Protein AF-A0A3R6GX34-F1 (afdb_monomer)

Organism: NCBI:txid360807

Secondary structure (DSSP, 8-state):
-------S----GGGGSS-S---HHHHHHHHHHH-GGGTT-----------HHHHHHHHHHHHTSTT---HHHHHHHHHHGGGB-S-HHHHHHHHHHHHHHHHHHHHHHHHSS--HHHHHHHHHHHHHHHHHHHHHHHHTT----EEEEEE-TTS-EEEEEPPHHHHHHHHHHHHHHHHHHHHHHHHHHHHHHHHHHHHHSPPPP---PPTTHHHHHHHHHHHHHHHHHHHHHTT----HHHHHHHHHTTSHHHHHHHHHHHHT--------TTSHHHHHHHHHHHHH--

Sequence (290 aa):
MTKISNTGNSFDIWNLLDWSTVNNGEKSKQMQDAVPELKGRKIRIDSLELSKEGMAALRGKVQSMPGRIDMEEMMQMREILPKLKLNPEDDFYWAMREDMQNSLDAIKQSKGNYTLDDLISIRMDAYTRQYNALQKSYEDDSRDIYICDGSNAEGKLQYHKVSKEEDVTFLNQAFDRIADSLGFTANGCESQLKINELFGGQKAPELSLPDNYEEKLSGIMKKAAATYAEQKKNGNNVNATNLALKYLNEDADFSNVMHQLFSNIRPMRILHRNTKLSLFQKAVVKKCMS

Radius of gyration: 31.79 Å; Cα contacts (8 Å, |Δi|>4): 206; chains: 1; bounding box: 63×63×89 Å

Solvent-accessible surface area (backbone atoms only — not comparable to full-atom values): 17068 Å² total; per-residue (Å²): 137,83,87,84,72,95,71,96,66,86,77,63,74,72,62,69,82,78,58,92,78,76,71,79,71,62,56,59,54,55,52,28,70,76,37,71,90,45,58,92,58,87,77,81,80,78,83,78,84,65,49,76,64,52,49,49,51,49,51,54,52,58,72,70,41,89,88,61,77,54,65,66,57,51,53,50,44,66,66,41,59,86,31,51,43,94,54,64,28,58,56,43,34,50,54,34,49,53,52,32,50,55,52,50,52,53,38,40,75,73,69,58,51,74,49,57,66,55,58,47,35,40,52,33,48,26,51,50,51,52,52,51,51,52,54,48,27,63,73,69,68,68,66,68,46,27,36,72,81,46,60,49,100,86,66,50,78,39,70,50,72,66,46,74,70,54,53,51,47,29,43,49,57,22,44,47,58,58,26,44,50,53,17,56,48,52,52,53,39,55,53,50,42,55,48,36,32,77,73,63,78,42,81,56,81,89,72,86,75,60,86,64,50,37,61,51,53,16,46,32,42,51,52,18,51,53,52,39,55,54,38,47,74,71,71,45,93,76,58,40,39,61,41,25,54,50,54,43,54,74,40,57,68,59,37,53,52,51,48,56,52,39,66,70,63,69,64,75,76,77,66,68,93,79,65,63,69,62,54,53,53,52,53,53,53,58,64,75,74,109

Structure (mmCIF, N/CA/C/O backbone):
data_AF-A0A3R6GX34-F1
#
_entry.id   AF-A0A3R6GX34-F1
#
loop_
_atom_site.group_PDB
_atom_site.id
_atom_site.type_symbol
_atom_site.label_atom_id
_atom_site.label_alt_id
_atom_site.label_comp_id
_atom_site.label_asym_id
_atom_site.label_entity_id
_atom_site.label_seq_id
_atom_site.pdbx_PDB_ins_code
_atom_site.Cartn_x
_atom_site.Cartn_y
_atom_site.Cartn_z
_atom_site.occupancy
_atom_site.B_iso_or_equiv
_atom_site.auth_seq_id
_atom_site.auth_comp_id
_atom_site.auth_asym_id
_atom_site.auth_atom_id
_atom_site.pdbx_PDB_model_num
ATOM 1 N N . MET A 1 1 ? 3.951 41.035 -29.527 1.00 37.03 1 MET A N 1
ATOM 2 C CA . MET A 1 1 ? 3.153 40.241 -30.491 1.00 37.03 1 MET A CA 1
ATOM 3 C C . MET A 1 1 ? 4.048 40.054 -31.703 1.00 37.03 1 MET A C 1
ATOM 5 O O . MET A 1 1 ? 4.566 41.056 -32.161 1.00 37.03 1 MET A O 1
ATOM 9 N N . THR A 1 2 ? 4.452 38.840 -32.073 1.00 25.59 2 THR A N 1
ATOM 10 C CA . THR A 1 2 ? 3.592 37.857 -32.756 1.00 25.59 2 THR A CA 1
ATOM 11 C C . THR A 1 2 ? 3.866 36.434 -32.255 1.00 25.59 2 THR A C 1
ATOM 13 O O . THR A 1 2 ? 5.010 35.997 -32.196 1.00 25.59 2 THR A O 1
ATOM 16 N N . LYS A 1 3 ? 2.800 35.723 -31.870 1.00 32.03 3 LYS A N 1
ATOM 17 C CA . LYS A 1 3 ? 2.808 34.280 -31.603 1.00 32.03 3 LYS A CA 1
ATOM 18 C C . LYS A 1 3 ? 3.027 33.552 -32.930 1.00 32.03 3 LYS A C 1
ATOM 20 O O . LYS A 1 3 ? 2.251 33.782 -33.853 1.00 32.03 3 LYS A O 1
ATOM 25 N N . ILE A 1 4 ? 4.013 32.662 -33.008 1.00 27.08 4 ILE A N 1
ATOM 26 C CA . ILE A 1 4 ? 4.044 31.629 -34.048 1.00 27.08 4 ILE A CA 1
ATOM 27 C C . ILE A 1 4 ? 3.456 30.376 -33.409 1.00 27.08 4 ILE A C 1
ATOM 29 O O . ILE A 1 4 ? 4.022 29.784 -32.495 1.00 27.08 4 ILE A O 1
ATOM 33 N N . SER A 1 5 ? 2.230 30.080 -33.820 1.00 27.31 5 SER A N 1
ATOM 34 C CA . SER A 1 5 ? 1.438 28.928 -33.418 1.00 27.31 5 SER A CA 1
ATOM 35 C C . SER A 1 5 ? 1.972 27.652 -34.061 1.00 27.31 5 SER A C 1
ATOM 37 O O . SER A 1 5 ? 2.140 27.608 -35.281 1.00 27.31 5 SER A O 1
ATOM 39 N N . ASN A 1 6 ? 2.129 26.603 -33.247 1.00 36.53 6 ASN A N 1
ATOM 40 C CA . ASN A 1 6 ? 2.128 25.211 -33.692 1.00 36.53 6 ASN A CA 1
ATOM 41 C C . ASN A 1 6 ? 0.986 24.999 -34.690 1.00 36.53 6 ASN A C 1
ATOM 43 O O . ASN A 1 6 ? -0.187 25.029 -34.319 1.00 36.53 6 ASN A O 1
ATOM 47 N N . THR A 1 7 ? 1.334 24.776 -35.950 1.00 29.91 7 THR A N 1
ATOM 48 C CA . THR A 1 7 ? 0.442 24.165 -36.930 1.00 29.91 7 THR A CA 1
ATOM 49 C C . THR A 1 7 ? 1.165 22.942 -37.460 1.00 29.91 7 THR A C 1
ATOM 51 O O . THR A 1 7 ? 2.344 22.997 -37.804 1.00 29.91 7 THR A O 1
ATOM 54 N N . GLY A 1 8 ? 0.481 21.806 -37.353 1.00 34.34 8 GLY A N 1
ATOM 55 C CA . GLY A 1 8 ? 1.046 20.483 -37.532 1.00 34.34 8 GLY A CA 1
ATOM 56 C C . GLY A 1 8 ? 1.634 20.286 -38.920 1.00 34.34 8 GLY A C 1
ATOM 57 O O . GLY A 1 8 ? 0.923 20.283 -39.917 1.00 34.34 8 GLY A O 1
ATOM 58 N N . ASN A 1 9 ? 2.941 20.091 -38.947 1.00 31.08 9 ASN A N 1
ATOM 59 C CA . ASN A 1 9 ? 3.603 19.071 -39.739 1.00 31.08 9 ASN A CA 1
ATOM 60 C C . ASN A 1 9 ? 4.998 18.947 -39.136 1.00 31.08 9 ASN A C 1
ATOM 62 O O . ASN A 1 9 ? 5.826 19.839 -39.310 1.00 31.08 9 ASN A O 1
ATOM 66 N N . SER A 1 10 ? 5.226 17.877 -38.367 1.00 34.34 10 SER A N 1
ATOM 67 C CA . SER A 1 10 ? 6.579 17.466 -37.997 1.00 34.34 10 SER A CA 1
ATOM 68 C C . SER A 1 10 ? 7.322 17.250 -39.305 1.00 34.34 10 SER A C 1
ATOM 70 O O . SER A 1 10 ? 7.098 16.267 -40.007 1.00 34.34 10 SER A O 1
ATOM 72 N N . PHE A 1 11 ? 8.120 18.233 -39.709 1.00 37.72 11 PHE A N 1
ATOM 73 C CA . PHE A 1 11 ? 9.077 18.039 -40.775 1.00 37.72 11 PHE A CA 1
ATOM 74 C C . PHE A 1 11 ? 10.127 17.113 -40.168 1.00 37.72 11 PHE A C 1
ATOM 76 O O . PHE A 1 11 ? 11.005 17.559 -39.431 1.00 37.72 11 PHE A O 1
ATOM 83 N N . ASP A 1 12 ? 9.964 15.811 -40.392 1.00 37.94 12 ASP A N 1
ATOM 84 C CA . ASP A 1 12 ? 10.891 14.784 -39.935 1.00 37.94 12 ASP A CA 1
ATOM 85 C C . ASP A 1 12 ? 12.205 14.946 -40.702 1.00 37.94 12 ASP A C 1
ATOM 87 O O . ASP A 1 12 ? 12.481 14.267 -41.691 1.00 37.94 12 ASP A O 1
ATOM 91 N N . ILE A 1 13 ? 13.044 15.868 -40.224 1.00 38.22 13 ILE A N 1
ATOM 92 C CA . ILE A 1 13 ? 14.424 16.080 -40.682 1.00 38.22 13 ILE A CA 1
ATOM 93 C C . ILE A 1 13 ? 15.222 14.760 -40.605 1.00 38.22 13 ILE A C 1
ATOM 95 O O . ILE A 1 13 ? 16.184 14.561 -41.343 1.00 38.22 13 ILE A O 1
ATOM 99 N N . TRP A 1 14 ? 14.768 13.814 -39.779 1.00 38.78 14 TRP A N 1
ATOM 100 C CA . TRP A 1 14 ? 15.358 12.495 -39.573 1.00 38.78 14 TRP A CA 1
ATOM 101 C C . TRP A 1 14 ? 15.118 11.487 -40.710 1.00 38.78 14 TRP A C 1
ATOM 103 O O . TRP A 1 14 ? 15.959 10.616 -40.913 1.00 38.78 14 TRP A O 1
ATOM 113 N N . ASN A 1 15 ? 14.068 11.641 -41.529 1.00 37.78 15 ASN A N 1
ATOM 114 C CA . ASN A 1 15 ? 13.816 10.747 -42.676 1.00 37.78 15 ASN A CA 1
ATOM 115 C C . ASN A 1 15 ? 14.773 10.982 -43.864 1.00 37.78 15 ASN A C 1
ATOM 117 O O . ASN A 1 15 ? 14.708 10.280 -44.872 1.00 37.78 15 ASN A O 1
ATOM 121 N N . LEU A 1 16 ? 15.679 11.962 -43.780 1.00 39.09 16 LEU A N 1
ATOM 122 C CA . LEU A 1 16 ? 16.643 12.262 -44.847 1.00 39.09 16 LEU A CA 1
ATOM 123 C C . LEU A 1 16 ? 17.891 11.375 -44.836 1.00 39.09 16 LEU A C 1
ATOM 125 O O . LEU A 1 16 ? 18.599 11.342 -45.840 1.00 39.09 16 LEU A O 1
ATOM 129 N N . LEU A 1 17 ? 18.176 10.675 -43.736 1.00 37.47 17 LEU A N 1
ATOM 130 C CA . LEU A 1 17 ? 19.398 9.873 -43.607 1.00 37.47 17 LEU A CA 1
ATOM 131 C C . LEU A 1 17 ? 19.219 8.398 -43.988 1.00 37.47 17 LEU A C 1
ATOM 133 O O . LEU A 1 17 ? 20.226 7.732 -44.216 1.00 37.47 17 LEU A O 1
ATOM 137 N N . ASP A 1 18 ? 17.976 7.923 -44.114 1.00 38.56 18 ASP A N 1
ATOM 138 C CA . ASP A 1 18 ? 17.662 6.501 -44.332 1.00 38.56 18 ASP A CA 1
ATOM 139 C C . ASP A 1 18 ? 16.999 6.198 -45.688 1.00 38.56 18 ASP A C 1
ATOM 141 O O . ASP A 1 18 ? 16.712 5.052 -46.029 1.00 38.56 18 ASP A O 1
ATOM 145 N N . TRP A 1 19 ? 16.763 7.218 -46.513 1.00 35.22 19 TRP A N 1
ATOM 146 C CA . TRP A 1 19 ? 16.083 7.064 -47.798 1.00 35.22 19 TRP A CA 1
ATOM 147 C C . TRP A 1 19 ? 17.064 7.151 -48.962 1.00 35.22 19 TRP A C 1
ATOM 149 O O . TRP A 1 19 ? 17.306 8.211 -49.535 1.00 35.22 19 TRP A O 1
ATOM 159 N N . SER A 1 20 ? 17.614 5.995 -49.335 1.00 36.25 20 SER A N 1
ATOM 160 C CA . SER A 1 20 ? 18.537 5.838 -50.465 1.00 36.25 20 SER A CA 1
ATOM 161 C C . SER A 1 20 ? 17.897 6.070 -51.840 1.00 36.25 20 SER A C 1
ATOM 163 O O . SER A 1 20 ? 18.619 6.148 -52.828 1.00 36.25 20 SER A O 1
ATOM 165 N N . THR A 1 21 ? 16.572 6.219 -51.946 1.00 47.03 21 THR A N 1
ATOM 166 C CA . THR A 1 21 ? 15.887 6.459 -53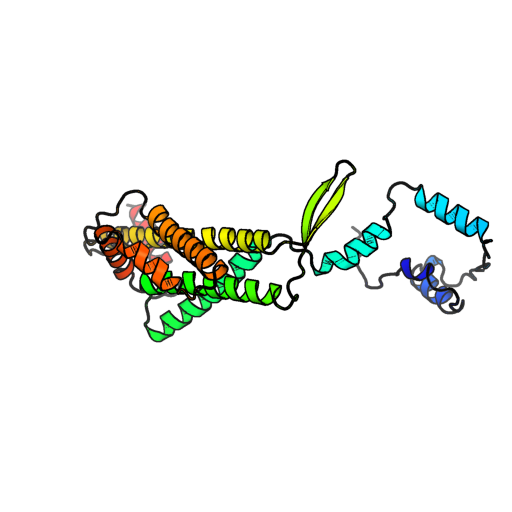.228 1.00 47.03 21 THR A CA 1
ATOM 167 C C . THR A 1 21 ? 14.532 7.140 -53.027 1.00 47.03 21 THR A C 1
ATOM 169 O O . THR A 1 21 ? 13.525 6.461 -52.873 1.00 47.03 21 THR A O 1
ATOM 172 N N . VAL A 1 22 ? 14.455 8.480 -53.046 1.00 37.66 22 VAL A N 1
ATOM 173 C CA . VAL A 1 22 ? 13.145 9.167 -53.054 1.00 37.66 22 VAL A CA 1
ATOM 174 C C . VAL A 1 22 ? 13.096 10.330 -54.042 1.00 37.66 22 VAL A C 1
ATOM 176 O O . VAL A 1 22 ? 13.985 11.174 -54.116 1.00 37.66 22 VAL A O 1
ATOM 179 N N . ASN A 1 23 ? 12.013 10.305 -54.815 1.00 40.78 23 ASN A N 1
ATOM 180 C CA . ASN A 1 23 ? 11.726 11.004 -56.058 1.00 40.78 23 ASN A CA 1
ATOM 181 C C . ASN A 1 23 ? 11.748 12.545 -55.917 1.00 40.78 23 ASN A C 1
ATOM 183 O O . ASN A 1 23 ? 11.047 13.123 -55.086 1.00 40.78 23 ASN A O 1
ATOM 187 N N . ASN A 1 24 ? 12.520 13.227 -56.770 1.00 46.50 24 ASN A N 1
ATOM 188 C CA . ASN A 1 24 ? 12.825 14.667 -56.673 1.00 46.50 24 ASN A CA 1
ATOM 189 C C . ASN A 1 24 ? 11.613 15.614 -56.840 1.00 46.50 24 ASN A C 1
ATOM 191 O O . ASN A 1 24 ? 11.711 16.803 -56.531 1.00 46.50 24 ASN A O 1
ATOM 195 N N . GLY A 1 25 ? 10.469 15.117 -57.323 1.00 48.12 25 GLY A N 1
ATOM 196 C CA . GLY A 1 25 ? 9.285 15.931 -57.624 1.00 48.12 25 GLY A CA 1
ATOM 197 C C . GLY A 1 25 ? 8.472 16.385 -56.404 1.00 48.12 25 GLY A C 1
ATOM 198 O O . GLY A 1 25 ? 7.964 17.506 -56.396 1.00 48.12 25 GLY A O 1
ATOM 199 N N . GLU A 1 26 ? 8.360 15.560 -55.358 1.00 47.84 26 GLU A N 1
ATOM 200 C CA . GLU A 1 26 ? 7.497 15.862 -54.199 1.00 47.84 26 GLU A CA 1
ATOM 201 C C . GLU A 1 26 ? 8.123 16.875 -53.22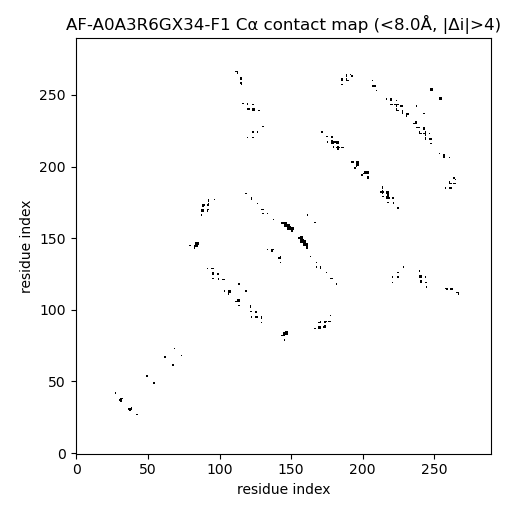9 1.00 47.84 26 GLU A C 1
ATOM 203 O O . GLU A 1 26 ? 7.418 17.724 -52.677 1.00 47.84 26 GLU A O 1
ATOM 208 N N . LYS A 1 27 ? 9.458 16.879 -53.098 1.00 52.72 27 LYS A N 1
ATOM 209 C CA . LYS A 1 27 ? 10.183 17.807 -52.210 1.00 52.72 27 LYS A CA 1
ATOM 210 C C . LYS A 1 27 ? 10.095 19.266 -52.657 1.00 52.72 27 LYS A C 1
ATOM 212 O O . LYS A 1 27 ? 10.004 20.157 -51.816 1.00 52.72 27 LYS A O 1
ATOM 217 N N . SER A 1 28 ? 10.082 19.533 -53.966 1.00 50.66 28 SER A N 1
ATOM 218 C CA . SER A 1 28 ? 10.011 20.909 -54.479 1.00 50.66 28 SER A CA 1
ATOM 219 C C . SER A 1 28 ? 8.683 21.588 -54.127 1.00 50.66 28 SER A C 1
ATOM 221 O O . SER A 1 28 ? 8.683 22.768 -53.781 1.00 50.66 28 SER A O 1
ATOM 223 N N . LYS A 1 29 ? 7.571 20.839 -54.139 1.00 52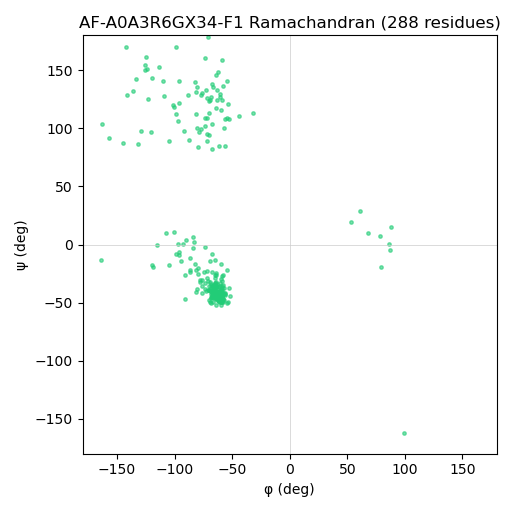.91 29 LYS A N 1
ATOM 224 C CA . LYS A 1 29 ? 6.257 21.347 -53.718 1.00 52.91 29 LYS A CA 1
ATOM 225 C C . LYS A 1 29 ? 6.192 21.595 -52.211 1.00 52.91 29 LYS A C 1
ATOM 227 O O . LYS A 1 29 ? 5.849 22.699 -51.806 1.00 52.91 29 LYS A O 1
ATOM 232 N N . GLN A 1 30 ? 6.602 20.624 -51.390 1.00 54.75 30 GLN A N 1
ATOM 233 C CA . GLN A 1 30 ? 6.563 20.768 -49.926 1.00 54.75 30 GLN A CA 1
ATOM 234 C C . GLN A 1 30 ? 7.444 21.921 -49.414 1.00 54.75 30 GLN A C 1
ATOM 236 O O . GLN A 1 30 ? 7.055 22.644 -48.501 1.00 54.75 30 GLN A O 1
ATOM 241 N N . MET A 1 31 ? 8.604 22.145 -50.033 1.00 49.16 31 MET A N 1
ATOM 242 C CA . MET A 1 31 ? 9.523 23.224 -49.660 1.00 49.16 31 MET A CA 1
ATOM 243 C C . MET A 1 31 ? 9.024 24.616 -50.098 1.00 49.16 31 MET A C 1
ATOM 245 O O . MET A 1 31 ? 9.239 25.594 -49.386 1.00 49.16 31 MET A O 1
ATOM 249 N N . GLN A 1 32 ? 8.310 24.715 -51.228 1.00 51.62 32 GLN A N 1
ATOM 250 C CA . GLN A 1 32 ? 7.633 25.952 -51.652 1.00 51.62 32 GLN A CA 1
ATOM 251 C C . GLN A 1 32 ? 6.402 26.278 -50.796 1.00 51.62 32 GLN A C 1
ATOM 253 O O . GLN A 1 32 ? 6.055 27.448 -50.640 1.00 51.62 32 GLN A O 1
ATOM 258 N N . ASP A 1 33 ? 5.735 25.265 -50.244 1.00 55.12 33 ASP A N 1
ATOM 259 C CA . ASP A 1 33 ? 4.598 25.466 -49.346 1.00 55.12 33 ASP A CA 1
ATOM 260 C C . ASP A 1 33 ? 5.028 25.858 -47.922 1.00 55.12 33 ASP A C 1
ATOM 262 O O . ASP A 1 33 ? 4.325 26.633 -47.278 1.00 55.12 33 ASP A O 1
ATOM 266 N N . ALA A 1 34 ? 6.200 25.406 -47.458 1.00 52.06 34 ALA A N 1
ATOM 267 C CA . ALA A 1 34 ? 6.752 25.768 -46.148 1.00 52.06 34 ALA A CA 1
ATOM 268 C C . ALA A 1 34 ? 7.433 27.154 -46.109 1.00 52.06 34 ALA A C 1
ATOM 270 O O . ALA A 1 34 ? 7.499 27.773 -45.048 1.00 52.06 34 ALA A O 1
ATOM 271 N N . VAL A 1 35 ? 7.930 27.659 -47.247 1.00 47.62 35 VAL A N 1
ATOM 272 C CA . VAL A 1 35 ? 8.598 28.971 -47.350 1.00 47.62 35 VAL A CA 1
ATOM 273 C C . VAL A 1 35 ? 7.969 29.779 -48.497 1.00 47.62 35 VAL A C 1
ATOM 275 O O . VAL A 1 35 ? 8.347 29.600 -49.659 1.00 47.62 35 VAL A O 1
ATOM 278 N N . PRO A 1 36 ? 7.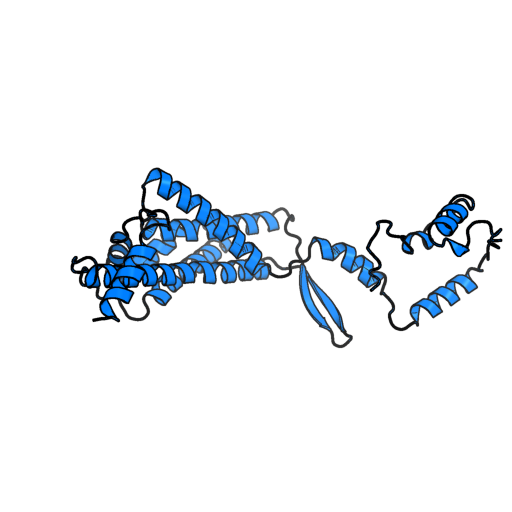022 30.695 -48.204 1.00 56.22 36 PRO A N 1
ATOM 279 C CA . PRO A 1 36 ? 6.232 31.402 -49.221 1.00 56.22 36 PRO A CA 1
ATOM 280 C C . PRO A 1 36 ? 7.063 32.220 -50.220 1.00 56.22 36 PRO A C 1
ATOM 282 O O . PRO A 1 36 ? 6.659 32.407 -51.364 1.00 56.22 36 PRO A O 1
ATOM 285 N N . GLU A 1 37 ? 8.248 32.672 -49.810 1.00 52.44 37 GLU A N 1
ATOM 286 C CA . GLU A 1 37 ? 9.194 33.472 -50.605 1.00 52.44 37 GLU A CA 1
ATOM 287 C C . GLU A 1 37 ? 9.850 32.684 -51.754 1.00 52.44 37 GLU A C 1
ATOM 289 O O . GLU A 1 37 ? 10.448 33.264 -52.664 1.00 52.44 37 GLU A O 1
ATOM 294 N N . LEU A 1 38 ? 9.738 31.352 -51.726 1.00 49.59 38 LEU A N 1
ATOM 295 C CA . LEU A 1 38 ? 10.270 30.451 -52.745 1.00 49.59 38 LEU A CA 1
ATOM 296 C C . LEU A 1 38 ? 9.221 30.041 -53.794 1.00 49.59 38 LEU A C 1
ATOM 298 O O . LEU A 1 38 ? 9.582 29.417 -54.799 1.00 49.59 38 LEU A O 1
ATOM 302 N N . LYS A 1 39 ? 7.941 30.412 -53.622 1.00 48.31 39 LYS A N 1
ATOM 303 C CA . LYS A 1 39 ? 6.891 30.147 -54.620 1.00 48.31 39 LYS A CA 1
ATOM 304 C C . LYS A 1 39 ? 7.186 30.881 -55.927 1.00 48.31 39 LYS A C 1
ATOM 306 O O . LYS A 1 39 ? 7.367 32.092 -55.961 1.00 48.31 39 LYS A O 1
ATOM 311 N N . GLY A 1 40 ? 7.238 30.125 -57.024 1.00 56.62 40 GLY A N 1
ATOM 312 C CA . GLY A 1 40 ? 7.497 30.650 -58.370 1.00 56.62 40 GLY A CA 1
ATOM 313 C C . GLY A 1 40 ? 8.977 30.770 -58.755 1.00 56.62 40 GLY A C 1
ATOM 314 O O . GLY A 1 40 ? 9.271 31.054 -59.915 1.00 56.62 40 GLY A O 1
ATOM 315 N N . ARG A 1 41 ? 9.925 30.496 -57.844 1.00 53.44 41 ARG A N 1
ATOM 316 C CA . ARG A 1 41 ? 11.352 30.397 -58.192 1.00 53.44 41 ARG A CA 1
ATOM 317 C C . ARG A 1 41 ? 11.700 28.966 -58.604 1.00 53.44 41 ARG A C 1
ATOM 319 O O . ARG A 1 41 ? 11.416 28.008 -57.886 1.00 53.44 41 ARG A O 1
ATOM 326 N N . LYS A 1 42 ? 12.341 28.812 -59.767 1.00 47.72 42 LYS A N 1
ATOM 327 C CA . LYS A 1 42 ? 12.879 27.529 -60.248 1.00 47.72 42 LYS A CA 1
ATOM 328 C C . LYS A 1 42 ? 14.110 27.176 -59.402 1.00 47.72 42 LYS A C 1
ATOM 330 O O . LYS A 1 42 ? 15.221 27.589 -59.721 1.00 47.72 42 LYS A O 1
ATOM 335 N N . ILE A 1 43 ? 13.908 26.470 -58.292 1.00 49.56 43 ILE A N 1
ATOM 336 C CA . ILE A 1 43 ? 15.009 25.963 -57.466 1.00 49.56 43 ILE A CA 1
ATOM 337 C C . ILE A 1 43 ? 15.666 24.821 -58.245 1.00 49.56 43 ILE A C 1
ATOM 339 O O . ILE A 1 43 ? 15.066 23.760 -58.415 1.00 49.56 43 ILE A O 1
ATOM 343 N N . ARG A 1 44 ? 16.880 25.042 -58.758 1.00 43.66 44 ARG A N 1
ATOM 344 C CA . ARG A 1 44 ? 17.734 23.939 -59.207 1.00 43.66 44 ARG A CA 1
ATOM 345 C C . ARG A 1 44 ? 18.252 23.238 -57.961 1.00 43.66 44 ARG A C 1
ATOM 347 O O . ARG A 1 44 ? 19.034 23.811 -57.210 1.00 43.66 44 ARG A O 1
ATOM 354 N N . ILE A 1 45 ? 17.754 22.033 -57.720 1.00 46.19 45 ILE A N 1
ATOM 355 C CA . ILE A 1 45 ? 18.342 21.122 -56.745 1.00 46.19 45 ILE A CA 1
ATOM 356 C C . ILE A 1 45 ? 19.406 20.355 -57.523 1.00 46.19 45 ILE A C 1
ATOM 358 O O . ILE A 1 45 ? 19.101 19.349 -58.161 1.00 46.19 45 ILE A O 1
ATOM 362 N N . ASP A 1 46 ? 20.627 20.881 -57.545 1.00 45.62 46 ASP A N 1
ATOM 363 C CA . ASP A 1 46 ? 21.763 20.119 -58.051 1.00 45.62 46 ASP A CA 1
ATOM 364 C C . ASP A 1 46 ? 22.031 19.003 -57.031 1.00 45.62 46 ASP A C 1
ATOM 366 O O . ASP A 1 46 ? 22.344 19.260 -55.866 1.00 45.62 46 ASP A O 1
ATOM 370 N N . SER A 1 47 ? 21.813 17.752 -57.436 1.00 45.91 47 SER A N 1
ATOM 371 C CA . SER A 1 47 ? 22.090 16.588 -56.599 1.00 45.91 47 SER A CA 1
ATOM 372 C C . SER A 1 47 ? 23.600 16.476 -56.398 1.00 45.91 47 SER A C 1
ATOM 374 O O . SER A 1 47 ? 24.329 16.071 -57.302 1.00 45.91 47 SER A O 1
ATOM 376 N N . LEU A 1 48 ? 24.073 16.859 -55.217 1.00 49.44 48 LEU A N 1
ATOM 377 C CA . LEU A 1 48 ? 25.450 16.639 -54.792 1.00 49.44 48 LEU A CA 1
ATOM 378 C C . LEU A 1 48 ? 25.602 15.172 -54.374 1.00 49.44 48 LEU A C 1
ATOM 380 O O . LEU A 1 48 ? 25.222 14.787 -53.269 1.00 49.44 48 LEU A O 1
ATOM 384 N N . GLU A 1 49 ? 26.151 14.346 -55.265 1.00 50.28 49 GLU A N 1
ATOM 385 C CA . GLU A 1 49 ? 26.621 13.010 -54.902 1.00 50.28 49 GLU A CA 1
ATOM 386 C C . GLU A 1 49 ? 27.922 13.149 -54.110 1.00 50.28 49 GLU A C 1
ATOM 388 O O . GLU A 1 49 ? 28.996 13.421 -54.647 1.00 50.28 49 GLU A O 1
ATOM 393 N N . LEU A 1 50 ? 27.817 13.014 -52.792 1.00 53.28 50 LEU A N 1
ATOM 394 C CA . LEU A 1 50 ? 28.978 12.994 -51.915 1.00 53.28 50 LEU A CA 1
ATOM 395 C C . LEU A 1 50 ? 29.655 11.626 -52.020 1.00 53.28 50 LEU A C 1
ATOM 397 O O . LEU A 1 50 ? 29.004 10.588 -51.881 1.00 53.28 50 LEU A O 1
ATOM 401 N N . SER A 1 51 ? 30.975 11.617 -52.225 1.00 58.53 51 SER A N 1
ATOM 402 C CA . SER A 1 51 ? 31.754 10.378 -52.176 1.00 58.53 51 SER A CA 1
ATOM 403 C C . SER A 1 51 ? 31.604 9.706 -50.804 1.00 58.53 51 SER A C 1
ATOM 405 O O . SER A 1 51 ? 31.285 10.359 -49.806 1.00 58.53 51 SER A O 1
ATOM 407 N N . LYS A 1 52 ? 31.870 8.396 -50.718 1.00 57.69 52 LYS A N 1
ATOM 408 C CA . LYS A 1 52 ? 31.850 7.668 -49.433 1.00 57.69 52 LYS A CA 1
ATOM 409 C C . LYS A 1 52 ? 32.733 8.344 -48.375 1.00 57.69 52 LYS A C 1
ATOM 411 O O . LYS A 1 52 ? 32.342 8.428 -47.214 1.00 57.69 52 LYS A O 1
ATOM 416 N N . GLU A 1 53 ? 33.876 8.883 -48.791 1.00 63.97 53 GLU A N 1
ATOM 417 C CA . GLU A 1 53 ? 34.791 9.653 -47.941 1.00 63.97 53 GLU A CA 1
ATOM 418 C C . GLU A 1 53 ? 34.209 11.017 -47.552 1.00 63.97 53 GLU A C 1
ATOM 420 O O . GLU A 1 53 ? 34.316 11.418 -46.397 1.00 63.97 53 GLU A O 1
ATOM 425 N N . GLY A 1 54 ? 33.525 11.703 -48.472 1.00 62.28 54 GLY A N 1
ATOM 426 C CA . GLY A 1 54 ? 32.817 12.954 -48.192 1.00 62.28 54 GLY A CA 1
ATOM 427 C C . GLY A 1 54 ? 31.683 12.772 -47.181 1.00 62.28 54 GLY A C 1
ATOM 428 O O . GLY A 1 54 ? 31.549 13.568 -46.252 1.00 62.28 54 GLY A O 1
ATOM 429 N N . MET A 1 55 ? 30.924 11.680 -47.294 1.00 64.12 55 MET A N 1
ATOM 430 C CA . MET A 1 55 ? 29.903 11.295 -46.315 1.00 64.12 55 MET A CA 1
ATOM 431 C C . MET A 1 55 ? 30.517 10.936 -44.958 1.00 64.12 55 MET A C 1
ATOM 433 O O . MET A 1 55 ? 29.971 11.318 -43.924 1.00 64.12 55 MET A O 1
ATOM 437 N N . ALA A 1 56 ? 31.658 10.243 -44.938 1.00 61.25 56 ALA A N 1
ATOM 438 C CA . ALA A 1 56 ? 32.376 9.930 -43.704 1.00 61.25 56 ALA A CA 1
ATOM 439 C C . ALA A 1 56 ? 32.930 11.194 -43.021 1.00 61.25 56 ALA A C 1
ATOM 441 O O . ALA A 1 56 ? 32.784 11.349 -41.810 1.00 61.25 56 ALA A O 1
ATOM 442 N N . ALA A 1 57 ? 33.486 12.136 -43.786 1.00 66.25 57 ALA A N 1
ATOM 443 C CA . ALA A 1 57 ? 33.986 13.412 -43.276 1.00 66.25 57 ALA A CA 1
ATOM 444 C C . ALA A 1 57 ? 32.855 14.311 -42.750 1.00 66.25 57 ALA A C 1
ATOM 446 O O . ALA A 1 57 ? 33.001 14.947 -41.704 1.00 66.25 57 ALA A O 1
ATOM 447 N N . LEU A 1 58 ? 31.705 14.329 -43.432 1.00 59.97 58 LEU A N 1
ATOM 448 C CA . LEU A 1 58 ? 30.497 15.004 -42.955 1.00 59.97 58 LEU A CA 1
ATOM 449 C C . LEU A 1 58 ? 29.980 14.382 -41.659 1.00 59.97 58 LEU A C 1
ATOM 451 O O . LEU A 1 58 ? 29.707 15.118 -40.714 1.00 59.97 58 LEU A O 1
ATOM 455 N N . ARG A 1 59 ? 29.923 13.046 -41.570 1.00 58.72 59 ARG A N 1
ATOM 456 C CA . ARG A 1 59 ? 29.591 12.350 -40.317 1.00 58.72 59 ARG A CA 1
ATOM 457 C C . ARG A 1 59 ? 30.572 12.722 -39.206 1.00 58.72 59 ARG A C 1
ATOM 459 O O . ARG A 1 59 ? 30.120 13.104 -38.136 1.00 58.72 59 ARG A O 1
ATOM 466 N N . GLY A 1 60 ? 31.878 12.710 -39.469 1.00 61.59 60 GLY A N 1
ATOM 467 C CA . GLY A 1 60 ? 32.904 13.105 -38.497 1.00 61.59 60 GLY A CA 1
ATOM 468 C C . GLY A 1 60 ? 32.750 14.551 -38.007 1.00 61.59 60 GLY A C 1
ATOM 469 O O . GLY A 1 60 ? 32.840 14.812 -36.810 1.00 61.59 60 GLY A O 1
ATOM 470 N N . LYS A 1 61 ? 32.423 15.494 -38.900 1.00 62.56 61 LYS A N 1
ATOM 471 C CA . LYS A 1 61 ? 32.154 16.891 -38.516 1.00 62.56 61 LYS A CA 1
ATOM 472 C C . LYS A 1 61 ? 30.875 17.052 -37.699 1.00 62.56 61 LYS A C 1
ATOM 474 O O . LYS A 1 61 ? 30.892 17.772 -36.705 1.00 62.56 61 LYS A O 1
ATOM 479 N N . VAL A 1 62 ? 29.793 16.375 -38.084 1.00 58.34 62 VAL A N 1
ATOM 480 C CA . VAL A 1 62 ? 28.529 16.363 -37.325 1.00 58.34 62 VAL A CA 1
ATOM 481 C C . VAL A 1 62 ? 28.738 15.735 -35.942 1.00 58.34 62 VAL A C 1
ATOM 483 O O . VAL A 1 62 ? 28.181 16.215 -34.960 1.00 58.34 62 VAL A O 1
ATOM 486 N N . GLN A 1 63 ? 29.605 14.723 -35.835 1.00 55.16 63 GLN A N 1
ATOM 487 C CA . GLN A 1 63 ? 29.990 14.117 -34.559 1.00 55.16 63 GLN A CA 1
ATOM 488 C C . GLN A 1 63 ? 30.760 15.070 -33.630 1.00 55.16 63 GLN A C 1
ATOM 490 O O . GLN A 1 63 ? 30.678 14.901 -32.417 1.00 55.16 63 GLN A O 1
ATOM 495 N N . SER A 1 64 ? 31.464 16.067 -34.179 1.00 57.41 64 SER A N 1
ATOM 496 C CA . SER A 1 64 ? 32.262 17.047 -33.422 1.00 57.41 64 SER A CA 1
ATOM 497 C C . SER A 1 64 ? 31.535 18.350 -33.053 1.00 57.41 64 SER A C 1
ATOM 499 O O . SER A 1 64 ? 32.147 19.231 -32.451 1.00 57.41 64 SER A O 1
ATOM 501 N N . MET A 1 65 ? 30.258 18.522 -33.423 1.00 53.56 65 MET A N 1
ATOM 502 C CA . MET A 1 65 ? 29.523 19.759 -33.126 1.00 53.56 65 MET A CA 1
ATOM 503 C C . MET A 1 65 ? 28.985 19.786 -31.681 1.00 53.56 65 MET A C 1
ATOM 505 O O . MET A 1 65 ? 28.392 18.804 -31.231 1.00 53.56 65 MET A O 1
ATOM 509 N N . PRO A 1 66 ? 29.130 20.910 -30.953 1.00 42.44 66 PRO A N 1
ATOM 510 C CA . PRO A 1 66 ? 28.510 21.091 -29.641 1.00 42.44 66 PRO A CA 1
ATOM 511 C C . PRO A 1 66 ? 26.977 21.162 -29.769 1.00 42.44 66 PRO A C 1
ATOM 513 O O . PRO A 1 66 ? 26.461 21.800 -30.685 1.00 42.44 66 PRO A O 1
ATOM 516 N N . GLY A 1 67 ? 26.248 20.500 -28.862 1.00 52.69 67 GLY A N 1
ATOM 517 C CA . GLY A 1 67 ? 24.786 20.326 -28.953 1.00 52.69 67 GLY A CA 1
ATOM 518 C C . GLY A 1 67 ? 24.346 19.087 -29.743 1.00 52.69 67 GLY A C 1
ATOM 519 O O . GLY A 1 67 ? 23.187 18.981 -30.140 1.00 52.69 67 GLY A O 1
ATOM 520 N N . ARG A 1 68 ? 25.271 18.152 -29.993 1.00 59.81 68 ARG A N 1
ATOM 521 C CA . ARG A 1 68 ? 24.974 16.876 -30.639 1.00 59.81 68 ARG A CA 1
ATOM 522 C C . ARG A 1 68 ? 23.969 16.076 -29.815 1.00 59.81 68 ARG A C 1
ATOM 524 O O . ARG A 1 68 ? 24.174 15.824 -28.634 1.00 59.81 68 ARG A O 1
ATOM 531 N N . ILE A 1 69 ? 22.933 15.617 -30.500 1.00 55.22 69 ILE A N 1
ATOM 532 C CA . ILE A 1 69 ? 22.065 14.558 -30.016 1.00 55.22 69 ILE A CA 1
ATOM 533 C C . ILE A 1 69 ? 22.788 13.237 -30.312 1.00 55.22 69 ILE A C 1
ATOM 535 O O . ILE A 1 69 ? 23.032 12.898 -31.475 1.00 55.22 69 ILE A O 1
ATOM 539 N N . ASP A 1 70 ? 23.218 12.535 -29.268 1.00 67.19 70 ASP A N 1
ATOM 540 C CA . ASP A 1 70 ? 23.784 11.197 -29.396 1.00 67.19 70 ASP A CA 1
ATOM 541 C C . ASP A 1 70 ? 22.690 10.253 -29.933 1.00 67.19 70 ASP A C 1
ATOM 543 O O . ASP A 1 70 ? 21.628 10.107 -29.335 1.00 67.19 70 ASP A O 1
ATOM 547 N N . MET A 1 71 ? 22.904 9.673 -31.119 1.00 63.09 71 MET A N 1
ATOM 548 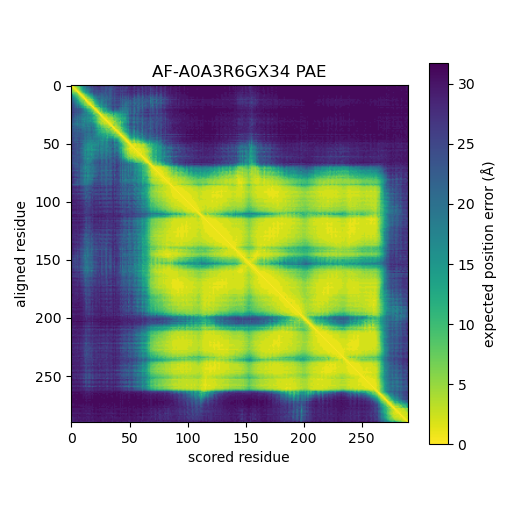C CA . MET A 1 71 ? 21.910 8.802 -31.765 1.00 63.09 71 MET A CA 1
ATOM 549 C C . MET A 1 71 ? 21.664 7.535 -30.948 1.00 63.09 71 MET A C 1
ATOM 551 O O . MET A 1 71 ? 20.535 7.052 -30.924 1.00 63.09 71 MET A O 1
ATOM 555 N N . GLU A 1 72 ? 22.692 7.036 -30.260 1.00 67.19 72 GLU A N 1
ATOM 556 C CA . GLU A 1 72 ? 22.554 5.895 -29.357 1.00 67.19 72 GLU A CA 1
ATOM 557 C C . GLU A 1 72 ? 21.670 6.276 -28.167 1.00 67.19 72 GLU A C 1
ATOM 559 O O . GLU A 1 72 ? 20.724 5.573 -27.827 1.00 67.19 72 GLU A O 1
ATOM 564 N N . GLU A 1 73 ? 21.897 7.466 -27.610 1.00 68.75 73 GLU A N 1
ATOM 565 C CA . GLU A 1 73 ? 21.057 8.035 -26.559 1.00 68.75 73 GLU A CA 1
ATOM 566 C C . GLU A 1 73 ? 19.618 8.263 -27.028 1.00 68.75 73 GLU A C 1
ATOM 568 O O . GLU A 1 73 ? 18.688 7.978 -26.287 1.00 68.75 73 GLU A O 1
ATOM 573 N N . MET A 1 74 ? 19.393 8.700 -28.270 1.00 69.00 74 MET A N 1
ATOM 574 C CA . MET A 1 74 ? 18.041 8.832 -28.828 1.00 69.00 74 MET A CA 1
ATOM 575 C C . MET A 1 74 ? 17.339 7.496 -29.012 1.00 69.00 74 MET A C 1
ATOM 577 O O . MET A 1 74 ? 16.134 7.411 -28.782 1.00 69.00 74 MET A O 1
ATOM 581 N N . MET A 1 75 ? 18.059 6.464 -29.451 1.00 73.12 75 MET A N 1
ATOM 582 C CA . MET A 1 75 ? 17.496 5.122 -29.589 1.00 73.12 75 MET A CA 1
ATOM 583 C C . MET A 1 75 ? 17.157 4.537 -28.219 1.00 73.12 75 MET A C 1
ATOM 585 O O . MET A 1 75 ? 16.035 4.068 -28.025 1.00 73.12 75 MET A O 1
ATOM 589 N N . GLN A 1 76 ? 18.068 4.673 -27.255 1.00 73.88 76 GLN A N 1
ATOM 590 C CA . GLN A 1 76 ? 17.842 4.293 -25.865 1.00 73.88 76 GLN A CA 1
ATOM 591 C C . GLN A 1 76 ? 16.654 5.062 -25.263 1.00 73.88 76 GLN A C 1
ATOM 593 O O . GLN A 1 76 ? 15.766 4.465 -24.660 1.00 73.88 76 GLN A O 1
ATOM 598 N N . MET A 1 77 ? 16.563 6.374 -25.491 1.00 78.00 77 MET A N 1
ATOM 599 C CA . MET A 1 77 ? 15.437 7.192 -25.034 1.00 78.00 77 MET A CA 1
ATOM 600 C C . MET A 1 77 ? 14.129 6.800 -25.714 1.00 78.00 77 MET A C 1
ATOM 602 O O . MET A 1 77 ? 13.099 6.747 -25.053 1.00 78.00 77 MET A O 1
ATOM 606 N N . ARG A 1 78 ? 14.131 6.476 -27.010 1.00 78.94 78 ARG A N 1
ATOM 607 C CA . ARG A 1 78 ? 12.927 6.006 -27.711 1.00 78.94 78 ARG A CA 1
ATOM 608 C C . ARG A 1 78 ? 12.379 4.717 -27.096 1.00 78.94 78 ARG A C 1
ATOM 610 O O . ARG A 1 78 ? 11.163 4.545 -27.056 1.00 78.94 78 ARG A O 1
ATOM 617 N N . GLU A 1 79 ? 13.255 3.833 -26.634 1.00 85.19 79 GLU A N 1
ATOM 618 C CA . GLU A 1 79 ? 12.866 2.595 -25.961 1.00 85.19 79 GLU A CA 1
ATOM 619 C C . GLU A 1 79 ? 12.412 2.823 -24.511 1.00 85.19 79 GLU A C 1
ATOM 621 O O . GLU A 1 79 ? 11.417 2.237 -24.079 1.00 85.19 79 GLU A O 1
ATOM 626 N N . ILE A 1 80 ? 13.119 3.678 -23.767 1.00 86.38 80 ILE A N 1
ATOM 627 C CA . ILE A 1 80 ? 12.887 3.903 -22.335 1.00 86.38 80 ILE A CA 1
ATOM 628 C C . ILE A 1 80 ? 11.709 4.848 -22.084 1.00 86.38 80 ILE A C 1
ATOM 630 O O . ILE A 1 80 ? 10.945 4.610 -21.156 1.00 86.38 80 ILE A O 1
ATOM 634 N N . LEU A 1 81 ? 11.515 5.894 -22.893 1.00 85.00 81 LEU A N 1
ATOM 635 C CA . LEU A 1 81 ? 10.501 6.934 -22.656 1.00 85.00 81 LEU A CA 1
ATOM 636 C C . LEU A 1 81 ? 9.082 6.385 -22.412 1.00 85.00 81 LEU A C 1
ATOM 638 O O . LEU A 1 81 ? 8.443 6.851 -21.470 1.00 85.00 81 LEU A O 1
ATOM 642 N N . PRO A 1 82 ? 8.570 5.395 -23.173 1.00 88.44 82 PRO A N 1
ATOM 643 C CA . PRO A 1 82 ? 7.251 4.812 -22.906 1.00 88.44 82 PRO A CA 1
ATOM 644 C C . PRO A 1 82 ? 7.172 4.019 -21.592 1.00 88.44 82 PRO A C 1
ATOM 646 O O . PRO A 1 82 ? 6.084 3.830 -21.054 1.00 88.44 82 PRO A O 1
ATOM 649 N N . LYS A 1 83 ? 8.315 3.535 -21.099 1.00 92.44 83 LYS A N 1
ATOM 650 C CA . LYS A 1 83 ? 8.473 2.700 -19.897 1.00 92.44 83 LYS A CA 1
ATOM 651 C C . LYS A 1 83 ? 8.901 3.518 -18.674 1.00 92.44 83 LYS A C 1
ATOM 653 O O . LYS A 1 83 ? 8.957 2.994 -17.561 1.00 92.44 83 LYS A O 1
ATOM 658 N N . LEU A 1 84 ? 9.236 4.790 -18.882 1.00 90.88 84 LEU A N 1
ATOM 659 C CA . LEU A 1 84 ? 9.763 5.676 -17.861 1.00 90.88 84 LEU A CA 1
ATOM 660 C C . LEU A 1 84 ? 8.662 6.046 -16.869 1.00 90.88 84 LEU A C 1
ATOM 662 O O . LEU A 1 84 ? 7.606 6.569 -17.233 1.00 90.88 84 LEU A O 1
ATOM 666 N N . LYS A 1 85 ? 8.941 5.810 -15.593 1.00 91.00 85 LYS A N 1
ATOM 667 C CA . LYS A 1 85 ? 8.110 6.216 -14.471 1.00 91.00 85 LYS A CA 1
ATOM 668 C C . LYS A 1 85 ? 8.807 7.332 -13.712 1.00 91.00 85 LYS A C 1
ATOM 670 O O . LYS A 1 85 ? 9.971 7.220 -13.348 1.00 91.00 85 LYS A O 1
ATOM 675 N N . LEU A 1 86 ? 8.082 8.429 -13.498 1.00 86.81 86 LEU A N 1
ATOM 676 C CA . LEU A 1 86 ? 8.598 9.577 -12.749 1.00 86.81 86 LEU A CA 1
ATOM 677 C C . LEU A 1 86 ? 8.484 9.358 -11.242 1.00 86.81 86 LEU A C 1
ATOM 679 O O . LEU A 1 86 ? 9.404 9.698 -10.509 1.00 86.81 86 LEU A O 1
ATOM 683 N N . ASN A 1 87 ? 7.361 8.793 -10.791 1.00 89.81 87 ASN A N 1
ATOM 684 C CA . ASN A 1 87 ? 7.146 8.473 -9.388 1.00 89.81 87 ASN A CA 1
ATOM 685 C C . ASN A 1 87 ? 6.329 7.173 -9.236 1.00 89.81 87 ASN A C 1
ATOM 687 O O . ASN A 1 87 ? 5.099 7.230 -9.163 1.00 89.81 87 ASN A O 1
ATOM 691 N N . PRO A 1 88 ? 6.989 5.998 -9.210 1.00 92.19 88 PRO A N 1
ATOM 692 C CA . PRO A 1 88 ? 6.309 4.719 -9.002 1.00 92.19 88 PRO A CA 1
ATOM 693 C C . PRO A 1 88 ? 5.544 4.639 -7.671 1.00 92.19 88 PRO A C 1
ATOM 695 O O . PRO A 1 88 ? 4.505 3.986 -7.607 1.00 92.19 88 PRO A O 1
ATOM 698 N N . GLU A 1 89 ? 6.018 5.323 -6.622 1.00 93.75 89 GLU A N 1
ATOM 699 C CA . GLU A 1 89 ? 5.326 5.394 -5.328 1.00 93.75 89 GLU A CA 1
ATOM 700 C C . GLU A 1 89 ? 3.946 6.052 -5.481 1.00 93.75 89 GLU A C 1
ATOM 702 O O . GLU A 1 89 ? 2.939 5.507 -5.026 1.00 93.75 89 GLU A O 1
ATOM 707 N N . ASP A 1 90 ? 3.873 7.200 -6.166 1.00 93.94 90 ASP A N 1
ATOM 708 C CA . ASP A 1 90 ? 2.599 7.891 -6.393 1.00 93.94 90 ASP A CA 1
ATOM 709 C C . ASP A 1 90 ? 1.643 7.048 -7.248 1.00 93.94 90 ASP A C 1
ATOM 711 O O . ASP A 1 90 ? 0.443 7.025 -6.965 1.00 93.94 90 ASP A O 1
ATOM 715 N N . ASP A 1 91 ? 2.150 6.318 -8.247 1.00 93.38 91 ASP A N 1
ATOM 716 C CA . ASP A 1 91 ? 1.335 5.401 -9.054 1.00 93.38 91 ASP A CA 1
ATOM 717 C C . ASP A 1 91 ? 0.647 4.349 -8.160 1.00 93.38 91 ASP A C 1
ATOM 719 O O . ASP A 1 91 ? -0.570 4.151 -8.250 1.00 93.38 91 ASP A O 1
ATOM 723 N N . PHE A 1 92 ? 1.393 3.716 -7.244 1.00 96.75 92 PHE A N 1
ATOM 724 C CA . PHE A 1 92 ? 0.820 2.772 -6.277 1.00 96.75 92 PHE A CA 1
ATOM 725 C C . PHE A 1 92 ? -0.140 3.449 -5.297 1.00 96.75 92 PHE A C 1
ATOM 727 O O . PHE A 1 92 ? -1.201 2.897 -4.992 1.00 96.75 92 PHE A O 1
ATOM 734 N N . TYR A 1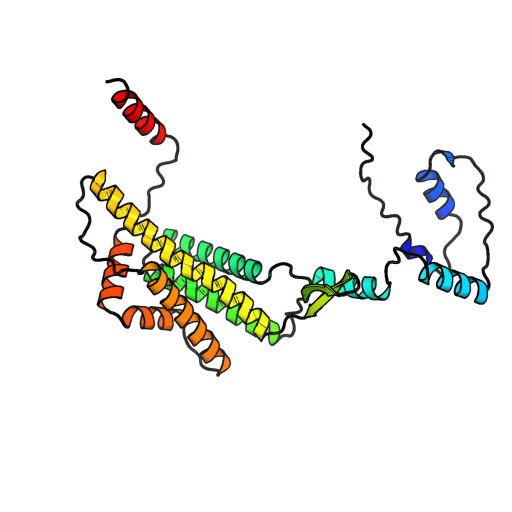 93 ? 0.205 4.641 -4.807 1.00 95.75 93 TYR A N 1
ATOM 735 C CA . TYR A 1 93 ? -0.630 5.397 -3.878 1.00 95.75 93 TYR A CA 1
ATOM 736 C C . TYR A 1 93 ? -2.004 5.701 -4.486 1.00 95.75 93 TYR A C 1
ATOM 738 O O . TYR A 1 93 ? -3.033 5.470 -3.842 1.00 95.75 93 TYR A O 1
ATOM 746 N N . TRP A 1 94 ? -2.039 6.180 -5.733 1.00 95.06 94 TRP A N 1
ATOM 747 C CA . TRP A 1 94 ? -3.285 6.489 -6.431 1.00 95.06 94 TRP A CA 1
ATOM 748 C C . TRP A 1 94 ? -4.100 5.237 -6.738 1.00 95.06 94 TRP A C 1
ATOM 750 O O . TRP A 1 94 ? -5.309 5.243 -6.496 1.00 95.06 94 TRP A O 1
ATOM 760 N N . ALA A 1 95 ? -3.450 4.154 -7.171 1.00 95.06 95 ALA A N 1
ATOM 761 C CA . ALA A 1 95 ? -4.120 2.881 -7.418 1.00 95.06 95 ALA A CA 1
ATOM 762 C C . ALA A 1 95 ? -4.779 2.320 -6.144 1.00 95.06 95 ALA A C 1
ATOM 764 O O . ALA A 1 95 ? -5.939 1.907 -6.170 1.00 95.06 95 ALA A O 1
ATOM 765 N N . MET A 1 96 ? -4.083 2.358 -5.000 1.00 97.12 96 MET A N 1
ATOM 766 C CA . MET A 1 96 ? -4.673 1.965 -3.715 1.00 97.12 96 MET A CA 1
ATOM 767 C C . MET A 1 96 ? -5.797 2.914 -3.292 1.00 97.12 96 MET A C 1
ATOM 769 O O . MET A 1 96 ? -6.836 2.458 -2.822 1.00 97.12 96 MET A O 1
ATOM 773 N N . ARG A 1 97 ? -5.638 4.231 -3.472 1.00 93.69 97 ARG A N 1
ATOM 774 C CA . ARG A 1 97 ? -6.675 5.218 -3.125 1.00 93.69 97 ARG A CA 1
ATOM 775 C C . ARG A 1 97 ? -7.971 5.009 -3.891 1.00 93.69 97 ARG A C 1
ATOM 777 O O . ARG A 1 97 ? -9.035 5.093 -3.279 1.00 93.69 97 ARG A O 1
ATOM 784 N N . GLU A 1 98 ? -7.887 4.764 -5.192 1.00 93.62 98 GLU A N 1
ATOM 785 C CA . GLU A 1 98 ? -9.051 4.501 -6.037 1.00 93.62 98 GLU A CA 1
ATOM 786 C C . GLU A 1 98 ? -9.793 3.245 -5.569 1.00 93.62 98 GLU A C 1
ATOM 788 O O . GLU A 1 98 ? -10.998 3.273 -5.314 1.00 93.62 98 GLU A O 1
ATOM 793 N N . ASP A 1 99 ? -9.054 2.161 -5.361 1.00 91.81 99 ASP A N 1
ATOM 794 C CA . ASP A 1 99 ? -9.592 0.888 -4.897 1.00 91.81 99 ASP A CA 1
ATOM 795 C C . ASP A 1 99 ? -10.247 0.990 -3.503 1.00 91.81 99 ASP A C 1
ATOM 797 O O . ASP A 1 99 ? -11.358 0.497 -3.258 1.00 91.81 99 ASP A O 1
ATOM 801 N N . MET A 1 100 ? -9.608 1.727 -2.592 1.00 92.75 100 MET A N 1
ATOM 802 C CA . MET A 1 100 ? -10.176 2.029 -1.283 1.00 92.75 100 MET A CA 1
ATOM 803 C C . MET A 1 100 ? -11.455 2.861 -1.383 1.00 92.75 100 MET A C 1
ATOM 805 O O . MET A 1 100 ? -12.414 2.593 -0.660 1.00 92.75 100 MET A O 1
ATOM 809 N N . GLN A 1 101 ? -11.488 3.870 -2.257 1.00 89.69 101 GLN A N 1
ATOM 810 C CA . GLN A 1 101 ? -12.657 4.728 -2.446 1.00 89.69 101 GLN A CA 1
ATOM 811 C C . GLN A 1 101 ? -13.853 3.925 -2.971 1.00 89.69 101 GLN A C 1
ATOM 813 O O . GLN A 1 101 ? -14.948 4.033 -2.417 1.00 89.69 101 GLN A O 1
ATOM 818 N N . ASN A 1 102 ? -13.624 3.058 -3.958 1.00 90.75 102 ASN A N 1
ATOM 819 C CA . ASN A 1 102 ? -14.645 2.155 -4.489 1.00 90.75 102 ASN A CA 1
ATOM 820 C C . ASN A 1 102 ? -15.209 1.240 -3.390 1.00 90.75 102 ASN A C 1
ATOM 822 O O . ASN A 1 102 ? -16.426 1.092 -3.252 1.00 90.75 102 ASN A O 1
ATOM 826 N N . SER A 1 103 ? -14.330 0.685 -2.552 1.00 90.00 103 SER A N 1
ATOM 827 C CA . SER A 1 103 ? -14.727 -0.171 -1.429 1.00 90.00 103 SER A CA 1
ATOM 828 C C . SER A 1 103 ? -15.516 0.602 -0.360 1.00 90.00 103 SER A C 1
ATOM 830 O O . SER A 1 103 ? -16.535 0.123 0.139 1.00 90.00 103 SER A O 1
ATOM 832 N N . LEU A 1 104 ? -15.098 1.830 -0.038 1.00 88.19 104 LEU A N 1
ATOM 833 C CA . LEU A 1 104 ? -15.800 2.703 0.906 1.00 88.19 104 LEU A CA 1
ATOM 834 C C . LEU A 1 104 ? -17.208 3.055 0.431 1.00 88.19 104 LEU A C 1
ATOM 836 O O . LEU A 1 104 ? -18.142 3.071 1.235 1.00 88.19 104 LEU A O 1
ATOM 840 N N . ASP A 1 105 ? -17.377 3.350 -0.854 1.00 87.75 105 ASP A N 1
ATOM 841 C CA . ASP A 1 105 ? -18.681 3.713 -1.399 1.00 87.75 105 ASP A CA 1
ATOM 842 C C . ASP A 1 105 ? -19.633 2.511 -1.435 1.00 87.75 105 ASP A C 1
ATOM 844 O O . ASP A 1 105 ? -20.805 2.662 -1.081 1.00 87.75 105 ASP A O 1
ATOM 848 N N . ALA A 1 106 ? -19.128 1.304 -1.707 1.00 88.38 106 ALA A N 1
ATOM 849 C CA . ALA A 1 106 ? -19.901 0.068 -1.574 1.00 88.38 106 ALA A CA 1
ATOM 850 C C . ALA A 1 106 ? -20.362 -0.189 -0.122 1.00 88.38 106 ALA A C 1
ATOM 852 O O . ALA A 1 106 ? -21.512 -0.575 0.121 1.00 88.38 106 ALA A O 1
ATOM 853 N N . ILE A 1 107 ? -19.506 0.075 0.872 1.00 85.69 107 ILE A N 1
ATOM 854 C CA . ILE A 1 107 ? -19.877 -0.054 2.291 1.00 85.69 107 ILE A CA 1
ATOM 855 C C . ILE A 1 107 ? -20.918 0.994 2.688 1.00 85.69 107 ILE A C 1
ATOM 857 O O . ILE A 1 107 ? -21.915 0.661 3.327 1.00 85.69 107 ILE A O 1
ATOM 861 N N . LYS A 1 108 ? -20.754 2.253 2.269 1.00 84.06 108 LYS A N 1
ATOM 862 C CA . LYS A 1 108 ? -21.754 3.300 2.534 1.00 84.06 108 LYS A CA 1
ATOM 863 C C . LYS A 1 108 ? -23.113 2.959 1.929 1.00 84.06 108 LYS A C 1
ATOM 865 O O . LYS A 1 108 ? -24.128 3.220 2.565 1.00 84.06 108 LYS A O 1
ATOM 870 N N . GLN A 1 109 ? -23.142 2.379 0.731 1.00 84.31 109 GLN A N 1
ATOM 871 C CA . GLN A 1 109 ? -24.387 1.958 0.087 1.00 84.31 109 GLN A CA 1
ATOM 872 C C . GLN A 1 109 ? -25.055 0.775 0.805 1.00 84.31 109 GLN A C 1
ATOM 874 O O . GLN A 1 109 ? -26.280 0.714 0.843 1.00 84.31 109 GLN A O 1
ATOM 879 N N . SER A 1 110 ? -24.276 -0.142 1.388 1.00 86.19 110 SER A N 1
ATOM 880 C CA . SER A 1 110 ? -24.798 -1.364 2.023 1.00 86.19 110 SER A CA 1
ATOM 881 C C . SER A 1 110 ? -25.107 -1.219 3.518 1.00 86.19 110 SER A C 1
ATOM 883 O O . SER A 1 110 ? -26.176 -1.632 3.961 1.00 86.19 110 SER A O 1
ATOM 885 N N . LYS A 1 111 ? -24.193 -0.638 4.305 1.00 81.75 111 LYS A N 1
ATOM 886 C CA . LYS A 1 111 ? -24.292 -0.507 5.772 1.00 81.75 111 LYS A CA 1
ATOM 887 C C . LYS A 1 111 ? -24.640 0.913 6.236 1.00 81.75 111 LYS A C 1
ATOM 889 O O . LYS A 1 111 ? -25.056 1.105 7.374 1.00 81.75 111 LYS A O 1
ATOM 894 N N . GLY A 1 112 ? -24.466 1.927 5.384 1.00 78.81 112 GLY A N 1
ATOM 895 C CA . GLY A 1 112 ? -24.706 3.340 5.717 1.00 78.81 112 GLY A CA 1
ATOM 896 C C . GLY A 1 112 ? -23.588 4.017 6.523 1.00 78.81 112 GLY A C 1
ATOM 897 O O . GLY A 1 112 ? -23.490 5.245 6.515 1.00 78.81 112 GLY A O 1
ATOM 898 N N . ASN A 1 113 ? -22.722 3.249 7.183 1.00 80.50 113 ASN A N 1
ATOM 899 C CA . ASN A 1 113 ? -21.547 3.711 7.922 1.00 80.50 113 ASN A CA 1
ATOM 900 C C . ASN A 1 113 ? -20.370 2.730 7.758 1.00 80.50 113 ASN A C 1
ATOM 902 O O . ASN A 1 113 ? -20.526 1.646 7.203 1.00 80.50 113 ASN A O 1
ATOM 906 N N . TYR A 1 114 ? -19.189 3.140 8.219 1.00 84.69 114 TYR A N 1
ATOM 907 C CA . TYR A 1 114 ? -17.974 2.324 8.249 1.00 84.69 114 TYR A CA 1
ATOM 908 C C . TYR A 1 114 ? -17.484 2.175 9.692 1.00 84.69 114 TYR A C 1
ATOM 910 O O . TYR A 1 114 ? -17.585 3.112 10.484 1.00 84.69 114 TYR A O 1
ATOM 918 N N . THR A 1 115 ? -16.955 1.000 10.023 1.00 90.31 115 THR A N 1
ATOM 919 C CA . THR A 1 115 ? -16.299 0.699 11.305 1.00 90.31 115 THR A CA 1
ATOM 920 C C . THR A 1 115 ? -14.774 0.797 11.186 1.00 90.31 115 THR A C 1
ATOM 922 O O . THR A 1 115 ? -14.240 0.904 10.081 1.00 90.31 115 THR A O 1
ATOM 925 N N . LEU A 1 116 ? -14.055 0.744 12.314 1.00 93.44 116 LEU A N 1
ATOM 926 C CA . LEU A 1 116 ? -12.589 0.639 12.310 1.00 93.44 116 LEU A CA 1
ATOM 927 C C . LEU A 1 116 ? -12.117 -0.588 11.511 1.00 93.44 116 LEU A C 1
ATOM 929 O O . LEU A 1 116 ? -11.222 -0.464 10.679 1.00 93.44 116 LEU A O 1
ATOM 933 N N . ASP A 1 117 ? -12.775 -1.733 11.691 1.00 94.62 117 ASP A N 1
ATOM 934 C CA . ASP A 1 117 ? -12.430 -2.974 10.990 1.00 94.62 117 ASP A CA 1
ATOM 935 C C . ASP A 1 117 ? -12.646 -2.862 9.487 1.00 94.62 117 ASP A C 1
ATOM 937 O O . ASP A 1 117 ? -11.799 -3.309 8.716 1.00 94.62 117 ASP A O 1
ATOM 941 N N . ASP A 1 118 ? -13.736 -2.219 9.051 1.00 93.38 118 ASP A N 1
ATOM 942 C CA . ASP A 1 118 ? -13.960 -1.946 7.629 1.00 93.38 118 ASP A CA 1
ATOM 943 C C . ASP A 1 118 ? -12.811 -1.081 7.069 1.00 93.38 118 ASP A C 1
ATOM 945 O O . ASP A 1 118 ? -12.279 -1.359 5.996 1.00 93.38 118 ASP A O 1
ATOM 949 N N . LEU A 1 119 ? -12.380 -0.052 7.809 1.00 93.44 119 LEU A N 1
ATOM 950 C CA . LEU A 1 119 ? -11.304 0.855 7.393 1.00 93.44 119 LEU A CA 1
ATOM 951 C C . LEU A 1 119 ? -9.921 0.193 7.354 1.00 93.44 119 LEU A C 1
ATOM 953 O O . LEU A 1 119 ? -9.115 0.551 6.487 1.00 93.44 119 LEU A O 1
ATOM 957 N N . ILE A 1 120 ? -9.644 -0.728 8.278 1.00 96.06 120 ILE A N 1
ATOM 958 C CA . ILE A 1 120 ? -8.432 -1.557 8.289 1.00 96.06 120 ILE A CA 1
ATOM 959 C C . ILE A 1 120 ? -8.469 -2.527 7.109 1.00 96.06 120 ILE A C 1
ATOM 961 O O . ILE A 1 120 ? -7.524 -2.566 6.321 1.00 96.06 120 ILE A O 1
ATOM 965 N N . SER A 1 121 ? -9.582 -3.245 6.942 1.00 96.06 121 SER A N 1
ATOM 966 C CA . SER A 1 121 ? -9.760 -4.243 5.883 1.00 96.06 121 SER A CA 1
ATOM 967 C C . SER A 1 121 ? -9.583 -3.622 4.504 1.00 96.06 121 SER A C 1
ATOM 969 O O . SER A 1 121 ? -8.768 -4.090 3.723 1.00 96.06 121 SER A O 1
ATOM 971 N N . ILE A 1 122 ? -10.249 -2.496 4.231 1.00 95.31 122 ILE A N 1
ATOM 972 C CA . ILE A 1 122 ? -10.154 -1.797 2.942 1.00 95.31 122 ILE A CA 1
ATOM 973 C C . ILE A 1 122 ? -8.704 -1.427 2.592 1.00 95.31 122 ILE A C 1
ATOM 975 O O . ILE A 1 122 ? -8.286 -1.569 1.444 1.00 95.31 122 ILE A O 1
ATOM 979 N N . ARG A 1 123 ? -7.926 -0.957 3.573 1.00 96.19 123 ARG A N 1
ATOM 980 C CA . ARG A 1 123 ? -6.519 -0.585 3.367 1.00 96.19 123 ARG A CA 1
ATOM 981 C C . ARG A 1 123 ? -5.642 -1.808 3.119 1.00 96.19 123 ARG A C 1
ATOM 983 O O . ARG A 1 123 ? -4.859 -1.809 2.171 1.00 96.19 123 ARG A O 1
ATOM 990 N N . MET A 1 124 ? -5.777 -2.842 3.949 1.00 97.56 124 MET A N 1
ATOM 991 C CA . MET A 1 124 ? -4.991 -4.070 3.808 1.00 97.56 124 MET A CA 1
ATOM 992 C C . MET A 1 124 ? -5.341 -4.839 2.530 1.00 97.56 124 MET A C 1
ATOM 994 O O . MET A 1 124 ? -4.450 -5.410 1.900 1.00 97.56 124 MET A O 1
ATOM 998 N N . ASP A 1 125 ? -6.605 -4.823 2.111 1.00 96.56 125 ASP A N 1
ATOM 999 C CA . ASP A 1 125 ? -7.060 -5.438 0.866 1.00 96.56 125 ASP A CA 1
ATOM 1000 C C . ASP A 1 125 ? -6.498 -4.698 -0.353 1.00 96.56 125 ASP A C 1
ATOM 1002 O O . ASP A 1 125 ? -6.030 -5.346 -1.291 1.00 96.56 125 ASP A O 1
ATOM 1006 N N . ALA A 1 126 ? -6.467 -3.360 -0.326 1.00 96.81 126 ALA A N 1
ATOM 1007 C CA . ALA A 1 126 ? -5.855 -2.561 -1.388 1.00 96.81 126 ALA A CA 1
ATOM 1008 C C . ALA A 1 126 ? -4.354 -2.853 -1.531 1.00 96.81 126 ALA A C 1
ATOM 1010 O O . ALA A 1 126 ? -3.879 -3.130 -2.635 1.00 96.81 126 ALA A O 1
ATOM 1011 N N . TYR A 1 127 ? -3.624 -2.897 -0.413 1.00 97.75 127 TYR A N 1
ATOM 1012 C CA . TYR A 1 127 ? -2.220 -3.313 -0.402 1.00 97.75 127 TYR A CA 1
ATOM 1013 C C . TYR A 1 127 ? -2.037 -4.729 -0.954 1.00 97.75 127 TYR A C 1
ATOM 1015 O O . TYR A 1 127 ? -1.211 -4.959 -1.833 1.00 97.75 127 TYR A O 1
ATOM 1023 N N . THR A 1 128 ? -2.855 -5.675 -0.489 1.00 96.75 128 THR A N 1
ATOM 1024 C CA . THR A 1 128 ? -2.820 -7.080 -0.915 1.00 96.75 128 THR A CA 1
ATOM 1025 C C . THR A 1 128 ? -3.037 -7.219 -2.421 1.00 96.75 128 THR A C 1
ATOM 1027 O O . THR A 1 128 ? -2.316 -7.967 -3.082 1.00 96.75 128 THR A O 1
ATOM 1030 N N . ARG A 1 129 ? -4.012 -6.494 -2.984 1.00 96.38 129 ARG A N 1
ATOM 1031 C CA . ARG A 1 129 ? -4.289 -6.497 -4.426 1.00 96.38 129 ARG A CA 1
ATOM 1032 C C . ARG A 1 129 ? -3.110 -5.954 -5.225 1.00 96.38 129 ARG A C 1
ATOM 1034 O O . ARG A 1 129 ? -2.698 -6.618 -6.174 1.00 96.38 129 ARG A O 1
ATOM 1041 N N . GLN A 1 130 ? -2.540 -4.817 -4.821 1.00 96.88 130 GLN A N 1
ATOM 1042 C CA . GLN A 1 130 ? -1.377 -4.243 -5.505 1.00 96.88 130 GLN A CA 1
ATOM 1043 C C . GLN A 1 130 ? -0.141 -5.135 -5.390 1.00 96.88 130 GLN A C 1
ATOM 1045 O O . GLN A 1 130 ? 0.522 -5.386 -6.390 1.00 96.88 130 GLN A O 1
ATOM 1050 N N . TYR A 1 131 ? 0.126 -5.696 -4.211 1.00 96.50 131 TYR A N 1
ATOM 1051 C CA . TYR A 1 131 ? 1.249 -6.605 -4.000 1.00 96.50 131 TYR A CA 1
ATOM 1052 C C . TYR A 1 131 ? 1.135 -7.868 -4.865 1.00 96.50 131 TYR A C 1
ATOM 1054 O O . TYR A 1 131 ? 2.099 -8.274 -5.510 1.00 96.50 131 TYR A O 1
ATOM 1062 N N . ASN A 1 132 ? -0.051 -8.479 -4.931 1.00 94.69 132 ASN A N 1
ATOM 1063 C CA . ASN A 1 132 ? -0.266 -9.676 -5.746 1.00 94.69 132 ASN A CA 1
ATOM 1064 C C . ASN A 1 132 ? -0.221 -9.364 -7.250 1.00 94.69 132 ASN A C 1
ATOM 1066 O O . ASN A 1 132 ? 0.324 -10.154 -8.018 1.00 94.69 132 ASN A O 1
ATOM 1070 N N . ALA A 1 133 ? -0.773 -8.223 -7.676 1.00 95.06 133 ALA A N 1
ATOM 1071 C CA . ALA A 1 133 ? -0.671 -7.771 -9.062 1.00 95.06 133 ALA A CA 1
ATOM 1072 C C . ALA A 1 133 ? 0.792 -7.531 -9.456 1.00 95.06 133 ALA A C 1
ATOM 1074 O O . ALA A 1 133 ? 1.220 -7.980 -10.517 1.00 95.06 133 ALA A O 1
ATOM 1075 N N . LEU A 1 134 ? 1.565 -6.905 -8.565 1.00 95.06 134 LEU A N 1
ATOM 1076 C CA . LEU A 1 134 ? 2.995 -6.685 -8.733 1.00 95.06 134 LEU A CA 1
ATOM 1077 C C . LEU A 1 134 ? 3.753 -8.008 -8.879 1.00 95.06 134 LEU A C 1
ATOM 1079 O O . LEU A 1 134 ? 4.472 -8.194 -9.859 1.00 95.06 134 LEU A O 1
ATOM 1083 N N . GLN A 1 135 ? 3.554 -8.953 -7.953 1.00 93.31 135 GLN A N 1
ATOM 1084 C CA . GLN A 1 135 ? 4.167 -10.282 -8.041 1.00 93.31 135 GLN A CA 1
ATOM 1085 C C . GLN A 1 135 ? 3.864 -10.959 -9.378 1.00 93.31 135 GLN A C 1
ATOM 1087 O O . GLN A 1 135 ? 4.798 -11.382 -10.056 1.00 93.31 135 GLN A O 1
ATOM 1092 N N . LYS A 1 136 ? 2.589 -10.980 -9.782 1.00 93.81 136 LYS A N 1
ATOM 1093 C CA . LYS A 1 136 ? 2.156 -11.578 -11.045 1.00 93.81 136 LYS A CA 1
ATOM 1094 C C . LYS A 1 136 ? 2.820 -10.918 -12.255 1.00 93.81 136 LYS A C 1
ATOM 1096 O O . LYS A 1 136 ? 3.289 -11.625 -13.134 1.00 93.81 136 LYS A O 1
ATOM 1101 N N . SER A 1 137 ? 2.915 -9.587 -12.270 1.00 94.50 137 SER A N 1
ATOM 1102 C CA . SER A 1 137 ? 3.537 -8.849 -13.377 1.00 94.50 137 SER A CA 1
ATOM 1103 C C . SER A 1 137 ? 5.037 -9.121 -13.568 1.00 94.50 137 SER A C 1
ATOM 1105 O O . SER A 1 137 ? 5.569 -8.946 -14.660 1.00 94.50 137 SER A O 1
ATOM 1107 N N . TYR A 1 138 ? 5.732 -9.547 -12.509 1.00 93.44 138 TYR A N 1
ATOM 1108 C CA . TYR A 1 138 ? 7.115 -10.024 -12.608 1.00 93.44 138 TYR A CA 1
ATOM 1109 C C . TYR A 1 138 ? 7.201 -11.517 -12.951 1.00 93.44 138 TYR A C 1
ATOM 1111 O O . TYR A 1 138 ? 8.224 -11.958 -13.454 1.00 93.44 138 TYR A O 1
ATOM 1119 N N . GLU A 1 139 ? 6.166 -12.309 -12.661 1.00 91.75 139 GLU A N 1
ATOM 1120 C CA . GLU A 1 139 ? 6.102 -13.728 -13.040 1.00 91.75 139 GLU A CA 1
ATOM 1121 C C . GLU A 1 139 ? 5.786 -13.922 -14.529 1.00 91.75 139 GLU A C 1
ATOM 1123 O O . GLU A 1 139 ? 6.217 -14.911 -15.117 1.00 91.75 139 GLU A O 1
ATOM 1128 N N . ASP A 1 140 ? 5.038 -12.998 -15.134 1.00 94.19 140 ASP A N 1
ATOM 1129 C CA . ASP A 1 140 ? 4.667 -13.022 -16.553 1.00 94.19 140 ASP A CA 1
ATOM 1130 C C . ASP A 1 140 ? 5.520 -12.087 -17.437 1.00 94.19 140 ASP A C 1
ATOM 1132 O O . ASP A 1 140 ? 5.182 -11.876 -18.602 1.00 94.19 140 ASP A O 1
ATOM 1136 N N . ASP A 1 141 ? 6.613 -11.537 -16.890 1.00 90.06 141 ASP A N 1
ATOM 1137 C CA . ASP A 1 141 ? 7.526 -10.581 -17.536 1.00 90.06 141 ASP A CA 1
ATOM 1138 C C . ASP A 1 141 ? 6.838 -9.326 -18.129 1.00 90.06 141 ASP A C 1
ATOM 1140 O O . ASP A 1 141 ? 7.417 -8.619 -18.958 1.00 90.06 141 ASP A O 1
ATOM 1144 N N . SER A 1 142 ? 5.610 -8.997 -17.702 1.00 91.94 142 SER A N 1
ATOM 1145 C CA . SER A 1 142 ? 4.883 -7.808 -18.178 1.00 91.94 142 SER A CA 1
ATOM 1146 C C . SER A 1 142 ? 5.332 -6.506 -17.509 1.00 91.94 142 SER A C 1
ATOM 1148 O O . SER A 1 142 ? 5.102 -5.417 -18.048 1.00 91.94 142 SER A O 1
ATOM 1150 N N . ARG A 1 143 ? 5.980 -6.586 -16.340 1.00 92.38 143 ARG A N 1
ATOM 1151 C CA . ARG A 1 143 ? 6.526 -5.421 -15.636 1.00 92.38 143 ARG A CA 1
ATOM 1152 C C . ARG A 1 143 ? 7.872 -5.013 -16.232 1.00 92.38 143 ARG A C 1
ATOM 1154 O O . ARG A 1 143 ? 8.919 -5.571 -15.913 1.00 92.38 143 ARG A O 1
ATOM 1161 N N . ASP A 1 144 ? 7.839 -3.979 -17.066 1.00 92.44 144 ASP A N 1
ATOM 1162 C CA . ASP A 1 144 ? 9.031 -3.387 -17.674 1.00 92.44 144 ASP A CA 1
ATOM 1163 C C . ASP A 1 144 ? 9.009 -1.864 -17.517 1.00 92.44 144 ASP A C 1
ATOM 1165 O O . ASP A 1 144 ? 8.493 -1.141 -18.370 1.00 92.44 144 ASP A O 1
ATOM 1169 N N . ILE A 1 145 ? 9.516 -1.380 -16.379 1.00 93.88 145 ILE A N 1
ATOM 1170 C CA . ILE A 1 145 ? 9.562 0.048 -16.052 1.00 93.88 145 ILE A CA 1
ATOM 1171 C C . ILE A 1 145 ? 10.988 0.506 -15.748 1.00 93.88 145 ILE A C 1
ATOM 1173 O O . ILE A 1 145 ? 11.819 -0.257 -15.252 1.00 93.88 145 ILE A O 1
ATOM 1177 N N . TYR A 1 146 ? 11.244 1.779 -16.030 1.00 93.62 146 TYR A N 1
ATOM 1178 C CA . TYR A 1 146 ? 12.524 2.440 -15.796 1.00 93.62 146 TYR A CA 1
ATOM 1179 C C . TYR A 1 146 ? 12.314 3.698 -14.959 1.00 93.62 146 TYR A C 1
ATOM 1181 O O . TYR A 1 146 ? 11.270 4.340 -15.080 1.00 93.62 146 TYR A O 1
ATOM 1189 N N . ILE A 1 147 ? 13.308 4.081 -14.159 1.00 92.69 147 ILE A N 1
ATOM 1190 C CA . ILE A 1 147 ? 13.338 5.375 -13.463 1.00 92.69 147 ILE A CA 1
ATOM 1191 C C . ILE A 1 147 ? 14.624 6.133 -13.786 1.00 92.69 147 ILE A C 1
ATOM 1193 O O . ILE A 1 147 ? 15.582 5.556 -14.294 1.00 92.69 147 ILE A O 1
ATOM 1197 N N . CYS A 1 148 ? 14.609 7.443 -13.549 1.00 89.31 148 CYS A N 1
ATOM 1198 C CA . CYS A 1 148 ? 15.738 8.333 -13.798 1.00 89.31 148 CYS A CA 1
ATOM 1199 C C . CYS A 1 148 ? 16.547 8.544 -12.512 1.00 89.31 148 CYS A C 1
ATOM 1201 O O . CYS A 1 148 ? 16.018 9.090 -11.546 1.00 89.31 148 CYS A O 1
ATOM 1203 N N . ASP A 1 149 ? 17.837 8.211 -12.540 1.00 87.50 149 ASP A N 1
ATOM 1204 C CA . ASP A 1 149 ? 18.779 8.395 -11.420 1.00 87.50 149 ASP A CA 1
ATOM 1205 C C . ASP A 1 149 ? 19.371 9.809 -11.353 1.00 87.50 149 ASP A C 1
ATOM 1207 O O . ASP A 1 149 ? 20.138 10.149 -10.452 1.00 87.50 149 ASP A O 1
ATOM 1211 N N . GLY A 1 150 ? 19.016 10.651 -12.324 1.00 84.56 150 GLY A N 1
ATOM 1212 C CA . GLY A 1 150 ? 19.563 11.989 -12.498 1.00 84.56 150 GLY A CA 1
ATOM 1213 C C . GLY A 1 150 ? 20.653 12.019 -13.563 1.00 84.56 150 GLY A C 1
ATOM 1214 O O . GLY A 1 150 ? 20.735 11.139 -14.419 1.00 84.56 150 GLY A O 1
ATOM 1215 N N . SER A 1 151 ? 21.464 13.074 -13.550 1.00 85.44 151 SER A N 1
ATOM 1216 C CA . SER A 1 151 ? 22.549 13.258 -14.515 1.00 85.44 151 SER A CA 1
ATOM 1217 C C . SER A 1 151 ? 23.883 12.770 -13.959 1.00 85.44 151 SER A C 1
ATOM 1219 O O . SER A 1 151 ? 24.213 13.024 -12.801 1.00 85.44 151 SER A O 1
ATOM 1221 N N . ASN A 1 152 ? 24.689 12.135 -14.808 1.00 83.25 152 ASN A N 1
ATOM 1222 C CA . ASN A 1 152 ? 26.081 11.824 -14.499 1.00 83.25 152 ASN A CA 1
ATOM 1223 C C . ASN A 1 152 ? 26.959 13.099 -14.479 1.00 83.25 152 ASN A C 1
ATOM 1225 O O . ASN A 1 152 ? 26.501 14.205 -14.778 1.00 83.25 152 ASN A O 1
ATOM 1229 N N . ALA A 1 153 ? 28.252 12.944 -14.173 1.00 81.19 153 ALA A N 1
ATOM 1230 C CA . ALA A 1 153 ? 29.224 14.047 -14.134 1.00 81.19 153 ALA A CA 1
ATOM 1231 C C . ALA A 1 153 ? 29.386 14.805 -15.472 1.00 81.19 153 ALA A C 1
ATOM 1233 O O . ALA A 1 153 ? 29.899 15.921 -15.492 1.00 81.19 153 ALA A O 1
ATOM 1234 N N . GLU A 1 154 ? 28.938 14.213 -16.578 1.00 78.06 154 GLU A N 1
ATOM 1235 C CA . GLU A 1 154 ? 28.978 14.776 -17.932 1.00 78.06 154 GLU A CA 1
ATOM 1236 C C . GLU A 1 154 ? 27.640 15.435 -18.324 1.00 78.06 154 GLU A C 1
ATOM 1238 O O . GLU A 1 154 ? 27.503 15.954 -19.430 1.00 78.06 154 GLU A O 1
ATOM 1243 N N . GLY A 1 155 ? 26.647 15.432 -17.425 1.00 74.88 155 GLY A N 1
ATOM 1244 C CA . GLY A 1 155 ? 25.316 16.003 -17.643 1.00 74.88 155 GLY A CA 1
ATOM 1245 C C . GLY A 1 155 ? 24.311 15.066 -18.326 1.00 74.88 155 GLY A C 1
ATOM 1246 O O . GLY A 1 155 ? 23.163 15.464 -18.523 1.00 74.88 155 GLY A O 1
ATOM 1247 N N . LYS A 1 156 ? 24.694 13.826 -18.651 1.00 77.19 156 LYS A N 1
ATOM 1248 C CA . LYS A 1 156 ? 23.839 12.836 -19.325 1.00 77.19 156 LYS A CA 1
ATOM 1249 C C . LYS A 1 156 ? 22.913 12.140 -18.333 1.00 77.19 156 LYS A C 1
ATOM 1251 O O . LYS A 1 156 ? 23.369 11.671 -17.291 1.00 77.19 156 LYS A O 1
ATOM 1256 N N . LEU A 1 157 ? 21.623 12.073 -18.665 1.00 80.50 157 LEU A N 1
ATOM 1257 C CA . LEU A 1 157 ? 20.618 11.407 -17.834 1.00 80.50 157 LEU A CA 1
ATOM 1258 C C . LEU A 1 157 ? 20.870 9.898 -17.789 1.00 80.50 157 LEU A C 1
ATOM 1260 O O . LEU A 1 157 ? 21.134 9.269 -18.815 1.00 80.50 157 LEU A O 1
ATOM 1264 N N . GLN A 1 158 ? 20.782 9.331 -16.592 1.00 85.12 158 GLN A N 1
ATOM 1265 C CA . GLN A 1 158 ? 20.931 7.907 -16.335 1.00 85.12 158 GLN A CA 1
ATOM 1266 C C . GLN A 1 158 ? 19.590 7.301 -15.945 1.00 85.12 158 GLN A C 1
ATOM 1268 O O . GLN A 1 158 ? 18.798 7.912 -15.225 1.00 85.12 158 GLN A O 1
ATOM 1273 N N . TYR A 1 159 ? 19.357 6.090 -16.441 1.00 88.88 159 TYR A N 1
ATOM 1274 C CA . TYR A 1 159 ? 18.144 5.333 -16.188 1.00 88.88 159 TYR A CA 1
ATOM 1275 C C . TYR A 1 159 ? 18.507 3.901 -15.829 1.00 88.88 159 TYR A C 1
ATOM 1277 O O . TYR A 1 159 ? 19.384 3.312 -16.470 1.00 88.88 159 TYR A O 1
ATOM 1285 N N . HIS A 1 160 ? 17.775 3.314 -14.892 1.00 92.88 160 HIS A N 1
ATOM 1286 C CA . HIS A 1 160 ? 17.843 1.884 -14.618 1.00 92.88 160 HIS A CA 1
ATOM 1287 C C . HIS A 1 160 ? 16.458 1.251 -14.691 1.00 92.88 160 HIS A C 1
ATOM 1289 O O . HIS A 1 160 ? 15.429 1.907 -14.509 1.00 92.88 160 HIS A O 1
ATOM 1295 N N . LYS A 1 161 ? 16.452 -0.049 -14.993 1.00 94.50 161 LYS A N 1
ATOM 1296 C CA . LYS A 1 161 ? 15.256 -0.883 -14.928 1.00 94.50 161 LYS A CA 1
ATOM 1297 C C . LYS A 1 161 ? 14.975 -1.212 -13.469 1.00 94.50 161 LYS A C 1
ATOM 1299 O O . LYS A 1 161 ? 15.862 -1.721 -12.790 1.00 94.50 161 LYS A O 1
ATOM 1304 N N . VAL A 1 162 ? 13.747 -0.971 -13.028 1.00 95.75 162 VAL A N 1
ATOM 1305 C CA . VAL A 1 162 ? 13.348 -1.200 -11.636 1.00 95.75 162 VAL A CA 1
ATOM 1306 C C . VAL A 1 162 ? 13.311 -2.700 -11.339 1.00 95.75 162 VAL A C 1
ATOM 1308 O O . VAL A 1 162 ? 12.614 -3.473 -12.009 1.00 95.75 162 VAL A O 1
ATOM 1311 N N . SER A 1 163 ? 14.058 -3.111 -10.318 1.00 94.38 163 SER A N 1
ATOM 1312 C CA . SER A 1 163 ? 14.037 -4.477 -9.791 1.00 94.38 163 SER A CA 1
ATOM 1313 C C . SER A 1 163 ? 12.758 -4.764 -9.001 1.00 94.38 163 SER A C 1
ATOM 1315 O O . SER A 1 163 ? 12.073 -3.858 -8.527 1.00 94.38 163 SER A O 1
ATOM 1317 N N . LYS A 1 164 ? 12.435 -6.048 -8.812 1.00 93.75 164 LYS A N 1
ATOM 1318 C CA . LYS A 1 164 ? 11.255 -6.459 -8.037 1.00 93.75 164 LYS A CA 1
ATOM 1319 C C . LYS A 1 164 ? 11.311 -5.934 -6.601 1.00 93.75 164 LYS A C 1
ATOM 1321 O O . LYS A 1 164 ? 10.293 -5.525 -6.049 1.00 93.75 164 LYS A O 1
ATOM 1326 N N . GLU A 1 165 ? 12.492 -5.946 -5.995 1.00 92.75 165 GLU A N 1
ATOM 1327 C CA . GLU A 1 165 ? 12.733 -5.473 -4.635 1.00 92.75 165 GLU A CA 1
ATOM 1328 C C . GLU A 1 165 ? 12.542 -3.953 -4.504 1.00 92.75 165 GLU A C 1
ATOM 1330 O O . GLU A 1 165 ? 11.944 -3.492 -3.527 1.00 92.75 165 GLU A O 1
ATOM 1335 N N . GLU A 1 166 ? 12.996 -3.178 -5.490 1.00 95.06 166 GLU A N 1
ATOM 1336 C CA . GLU A 1 166 ? 12.763 -1.728 -5.547 1.00 95.06 166 GLU A CA 1
ATOM 1337 C C . GLU A 1 166 ? 11.276 -1.411 -5.717 1.00 95.06 166 GLU A C 1
ATOM 1339 O O . GLU A 1 166 ? 10.734 -0.592 -4.978 1.00 95.06 166 GLU A O 1
ATOM 1344 N N . ASP A 1 167 ? 10.577 -2.114 -6.609 1.00 94.88 167 ASP A N 1
ATOM 1345 C CA . ASP A 1 167 ? 9.152 -1.873 -6.862 1.00 94.88 167 ASP A CA 1
ATOM 1346 C C . ASP A 1 167 ? 8.278 -2.204 -5.637 1.00 94.88 167 ASP A C 1
ATOM 1348 O O . ASP A 1 167 ? 7.344 -1.474 -5.298 1.00 94.88 167 ASP A O 1
ATOM 1352 N N . VAL A 1 168 ? 8.632 -3.261 -4.894 1.00 94.75 168 VAL A N 1
ATOM 1353 C CA . VAL A 1 168 ? 8.014 -3.568 -3.591 1.00 94.75 168 VAL A CA 1
ATOM 1354 C C . VAL A 1 168 ? 8.317 -2.475 -2.561 1.00 94.75 168 VAL A C 1
ATOM 1356 O O . VAL A 1 168 ? 7.465 -2.169 -1.725 1.00 94.75 168 VAL A O 1
ATOM 1359 N N . THR A 1 169 ? 9.500 -1.862 -2.614 1.00 95.62 169 THR A N 1
ATOM 1360 C CA . THR A 1 169 ? 9.852 -0.741 -1.733 1.00 95.62 169 THR A CA 1
ATOM 1361 C C . THR A 1 169 ? 8.987 0.484 -2.031 1.00 95.62 169 THR A C 1
ATOM 1363 O O . THR A 1 169 ? 8.421 1.047 -1.094 1.00 95.62 169 THR A O 1
ATOM 1366 N N . PHE A 1 170 ? 8.785 0.835 -3.306 1.00 96.44 170 PHE A N 1
ATOM 1367 C CA . PHE A 1 170 ? 7.866 1.912 -3.702 1.00 96.44 170 PHE A CA 1
ATOM 1368 C C . PHE A 1 170 ? 6.425 1.632 -3.264 1.00 96.44 170 PHE A C 1
ATOM 1370 O O . PHE A 1 170 ? 5.748 2.522 -2.752 1.00 96.44 170 PHE A O 1
ATOM 1377 N N . LEU A 1 171 ? 5.955 0.388 -3.398 1.00 97.38 171 LEU A N 1
ATOM 1378 C CA . LEU A 1 171 ? 4.637 -0.015 -2.903 1.00 97.38 171 LEU A CA 1
ATOM 1379 C C . LEU A 1 171 ? 4.515 0.155 -1.379 1.00 97.38 171 LEU A C 1
ATOM 1381 O O . LEU A 1 171 ? 3.492 0.639 -0.894 1.00 97.38 171 LEU A O 1
ATOM 1385 N N . ASN A 1 172 ? 5.540 -0.228 -0.615 1.00 96.62 172 ASN A N 1
ATOM 1386 C CA . ASN A 1 172 ? 5.536 -0.079 0.842 1.00 96.62 172 ASN A CA 1
ATOM 1387 C C . ASN A 1 172 ? 5.553 1.398 1.262 1.00 96.62 172 ASN A C 1
ATOM 1389 O O . ASN A 1 172 ? 4.782 1.780 2.136 1.00 96.62 172 ASN A O 1
ATOM 1393 N N . GLN A 1 173 ? 6.347 2.240 0.596 1.00 96.19 173 GLN A N 1
ATOM 1394 C CA . GLN A 1 173 ? 6.359 3.692 0.822 1.00 96.19 173 GLN A CA 1
ATOM 1395 C C . GLN A 1 173 ? 4.993 4.326 0.512 1.00 96.19 173 GLN A C 1
ATOM 1397 O O . GLN A 1 173 ? 4.463 5.115 1.297 1.00 96.19 173 GLN A O 1
ATOM 1402 N N . ALA A 1 174 ? 4.362 3.911 -0.588 1.00 97.31 174 ALA A N 1
ATOM 1403 C CA . ALA A 1 174 ? 3.009 4.334 -0.924 1.00 97.31 174 ALA A CA 1
ATOM 1404 C C . ALA A 1 174 ? 2.003 3.902 0.154 1.00 97.31 174 ALA A C 1
ATOM 1406 O O . ALA A 1 174 ? 1.111 4.667 0.533 1.00 97.31 174 ALA A O 1
ATOM 1407 N N . PHE A 1 175 ? 2.149 2.679 0.670 1.00 97.81 175 PHE A N 1
ATOM 1408 C CA . PHE A 1 175 ? 1.288 2.155 1.720 1.00 97.81 175 PHE A CA 1
ATOM 1409 C C . PHE A 1 175 ? 1.507 2.852 3.062 1.00 97.81 175 PHE A C 1
ATOM 1411 O O . PHE A 1 175 ? 0.535 3.057 3.786 1.00 97.81 175 PHE A O 1
ATOM 1418 N N . ASP A 1 176 ? 2.721 3.301 3.377 1.00 96.12 176 ASP A N 1
ATOM 1419 C CA . ASP A 1 176 ? 2.988 4.063 4.596 1.00 96.12 176 ASP A CA 1
ATOM 1420 C C . ASP A 1 176 ? 2.108 5.316 4.673 1.00 96.12 176 ASP A C 1
ATOM 1422 O O . ASP A 1 176 ? 1.478 5.572 5.700 1.00 96.12 176 ASP A O 1
ATOM 1426 N N . ARG A 1 177 ? 1.948 6.026 3.550 1.00 94.75 177 ARG A N 1
ATOM 1427 C CA . ARG A 1 177 ? 1.044 7.185 3.439 1.00 94.75 177 ARG A CA 1
ATOM 1428 C C . ARG A 1 177 ? -0.426 6.797 3.623 1.00 94.75 177 ARG A C 1
ATOM 1430 O O . ARG A 1 177 ? -1.218 7.559 4.185 1.00 94.75 177 ARG A O 1
ATOM 1437 N N . ILE A 1 178 ? -0.820 5.615 3.149 1.00 94.75 178 ILE A N 1
ATOM 1438 C CA . ILE A 1 178 ? -2.170 5.067 3.343 1.00 94.75 178 ILE A CA 1
ATOM 1439 C C . ILE A 1 178 ? -2.405 4.679 4.808 1.00 94.75 178 ILE A C 1
ATOM 1441 O O . ILE A 1 178 ? -3.489 4.947 5.340 1.00 94.75 178 ILE A O 1
ATOM 1445 N N . ALA A 1 179 ? -1.413 4.093 5.472 1.00 95.06 179 ALA 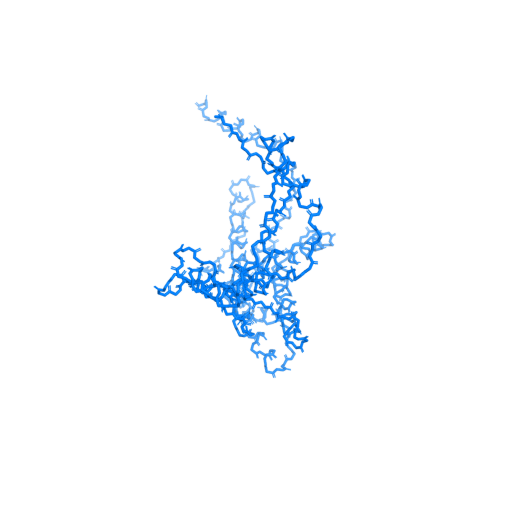A N 1
ATOM 1446 C CA . ALA A 1 179 ? -1.451 3.758 6.889 1.00 95.06 179 ALA A CA 1
ATOM 1447 C C . ALA A 1 179 ? -1.558 5.024 7.751 1.00 95.06 179 ALA A C 1
ATOM 1449 O O . ALA A 1 179 ? -2.455 5.114 8.590 1.00 95.06 179 ALA A O 1
ATOM 1450 N N . ASP A 1 180 ? -0.754 6.050 7.461 1.00 93.00 180 ASP A N 1
ATOM 1451 C CA . ASP A 1 180 ? -0.794 7.338 8.165 1.00 93.00 180 ASP A CA 1
ATOM 1452 C C . ASP A 1 180 ? -2.167 8.022 8.022 1.00 93.00 180 ASP A C 1
ATOM 1454 O O . ASP A 1 180 ? -2.684 8.610 8.972 1.00 93.00 180 ASP A O 1
ATOM 1458 N N . SER A 1 181 ? -2.848 7.850 6.878 1.00 90.69 181 SER A N 1
ATOM 1459 C CA . SER A 1 181 ? -4.223 8.347 6.685 1.00 90.69 181 SER A CA 1
ATOM 1460 C C . SER A 1 181 ? -5.238 7.802 7.698 1.00 90.69 181 SER A C 1
ATOM 1462 O O . SER A 1 181 ? -6.256 8.452 7.952 1.00 90.69 181 SER A O 1
ATOM 1464 N N . LEU A 1 182 ? -5.004 6.613 8.266 1.00 90.62 182 LEU A N 1
ATOM 1465 C CA . LEU A 1 182 ? -5.872 6.051 9.302 1.00 90.62 182 LEU A CA 1
ATOM 1466 C C . LEU A 1 182 ? -5.694 6.794 10.632 1.00 90.62 182 LEU A C 1
ATOM 1468 O O . LEU A 1 182 ? -6.698 7.101 11.274 1.00 90.62 182 LEU A O 1
ATOM 1472 N N . GLY A 1 183 ? -4.454 7.153 10.986 1.00 87.31 183 GLY A N 1
ATOM 1473 C CA . GLY A 1 183 ? -4.148 8.009 12.138 1.00 87.31 183 GLY A CA 1
ATOM 1474 C C . GLY A 1 183 ? -4.832 9.373 12.024 1.00 87.31 183 GLY A C 1
ATOM 1475 O O . GLY A 1 183 ? -5.621 9.743 12.892 1.00 87.31 183 GLY A O 1
ATOM 1476 N N . PHE A 1 184 ? -4.694 10.042 10.872 1.00 84.50 184 PHE A N 1
ATOM 1477 C CA . PHE A 1 184 ? -5.405 11.302 10.606 1.00 84.50 184 PHE A CA 1
ATOM 1478 C C . PHE A 1 184 ? -6.933 11.160 10.684 1.00 84.50 184 PHE A C 1
ATOM 1480 O O . PHE A 1 184 ? -7.632 12.073 11.128 1.00 84.50 184 PHE A O 1
ATOM 1487 N N . THR A 1 185 ? -7.473 10.012 10.257 1.00 87.62 185 THR A N 1
ATOM 1488 C CA . THR A 1 185 ? -8.911 9.736 10.377 1.00 87.62 185 THR A CA 1
ATOM 1489 C C . THR A 1 185 ? -9.319 9.666 11.847 1.00 87.62 185 THR A C 1
ATOM 1491 O O . THR A 1 185 ? -10.325 10.269 12.215 1.00 87.62 185 THR A O 1
ATOM 1494 N N . ALA A 1 186 ? -8.538 8.986 12.689 1.00 87.19 186 ALA A N 1
ATOM 1495 C CA . ALA A 1 186 ? -8.793 8.876 14.123 1.00 87.19 186 ALA A CA 1
ATOM 1496 C C . ALA A 1 186 ? -8.793 10.257 14.812 1.00 87.19 186 ALA A C 1
ATOM 1498 O O . ALA A 1 186 ? -9.743 10.577 15.528 1.00 87.19 186 ALA A O 1
ATOM 1499 N N . ASN A 1 187 ? -7.836 11.129 14.484 1.00 86.44 187 ASN A N 1
ATOM 1500 C CA . ASN A 1 187 ? -7.811 12.518 14.963 1.00 86.44 187 ASN A CA 1
ATOM 1501 C C . ASN A 1 187 ? -9.045 13.324 14.533 1.00 86.44 187 ASN A C 1
ATOM 1503 O O . ASN A 1 187 ? -9.673 14.031 15.329 1.00 86.44 187 ASN A O 1
ATOM 1507 N N . GLY A 1 188 ? -9.478 13.151 13.282 1.00 85.38 188 GLY A N 1
ATOM 1508 C CA . GLY A 1 188 ? -10.737 13.723 12.806 1.00 85.38 188 GLY A CA 1
ATOM 1509 C C . GLY A 1 188 ? -11.946 13.276 13.639 1.00 85.38 188 GLY A C 1
ATOM 1510 O O . GLY A 1 188 ? -12.836 14.084 13.915 1.00 85.38 188 GLY A O 1
ATOM 1511 N N . CYS A 1 189 ? -11.968 12.018 14.088 1.00 85.75 189 CYS A N 1
ATOM 1512 C CA . CYS A 1 189 ? -13.030 11.481 14.943 1.00 85.75 189 CYS A CA 1
ATOM 1513 C C . CYS A 1 189 ? -13.000 12.101 16.342 1.00 85.75 189 CYS A C 1
ATOM 1515 O O . CYS A 1 189 ? -14.041 12.532 16.841 1.00 85.75 189 CYS A O 1
ATOM 1517 N N . GLU A 1 190 ? -11.817 12.209 16.948 1.00 86.81 190 GLU A N 1
ATOM 1518 C CA . GLU A 1 190 ? -11.630 12.847 18.254 1.00 86.81 190 GLU A CA 1
ATOM 1519 C C . GLU A 1 190 ? -12.075 14.317 18.215 1.00 86.81 190 GLU A C 1
ATOM 1521 O O . GLU A 1 190 ? -12.869 14.770 19.045 1.00 86.81 190 GLU A O 1
ATOM 1526 N N . SER A 1 191 ? -11.618 15.058 17.205 1.00 84.75 191 SER A N 1
ATOM 1527 C CA . SER A 1 191 ? -12.001 16.453 16.984 1.00 84.75 191 SER A CA 1
ATOM 1528 C C . SER A 1 191 ? -13.518 16.606 16.837 1.00 84.75 191 SER A C 1
ATOM 1530 O O . SER A 1 191 ? -14.121 17.512 17.417 1.00 84.75 191 SER A O 1
ATOM 1532 N N . GLN A 1 192 ? -14.164 15.693 16.107 1.00 81.75 192 GLN A N 1
ATOM 1533 C CA . GLN A 1 192 ? -15.614 15.700 15.932 1.00 81.75 192 GLN A CA 1
ATOM 1534 C C . GLN A 1 192 ? -16.362 15.435 17.247 1.00 81.75 192 GLN A C 1
ATOM 1536 O O . GLN A 1 192 ? -17.389 16.073 17.493 1.00 81.75 192 GLN A O 1
ATOM 1541 N N . LEU A 1 193 ? -15.860 14.534 18.098 1.00 81.12 193 LEU A N 1
ATOM 1542 C CA . LEU A 1 193 ? -16.424 14.280 19.427 1.00 81.12 193 LEU A CA 1
ATOM 1543 C C . LEU A 1 193 ? -16.371 15.534 20.305 1.00 81.12 193 LEU A C 1
ATOM 1545 O O . LEU A 1 193 ? -17.405 15.939 20.839 1.00 81.12 193 LEU A O 1
ATOM 1549 N N . LYS A 1 194 ? -15.213 16.204 20.370 1.00 81.25 194 LYS A N 1
ATOM 1550 C CA . LYS A 1 194 ? -15.034 17.455 21.131 1.00 81.25 194 LYS A CA 1
ATOM 1551 C C . LYS A 1 194 ? -15.966 18.569 20.641 1.00 81.25 194 LYS A C 1
ATOM 1553 O O . LYS A 1 194 ? -16.568 19.285 21.438 1.00 81.25 194 LYS A O 1
ATOM 1558 N N . ILE A 1 195 ? -16.141 18.702 19.323 1.00 80.44 195 ILE A N 1
ATOM 1559 C CA . ILE A 1 195 ? -17.080 19.674 18.736 1.00 80.44 195 ILE A CA 1
ATOM 1560 C C . ILE A 1 195 ? -18.528 19.350 19.131 1.00 80.44 195 ILE A C 1
ATOM 1562 O O . ILE A 1 195 ? -19.291 20.255 19.477 1.00 80.44 195 ILE A O 1
ATOM 1566 N N . ASN A 1 196 ? -18.921 18.076 19.085 1.00 78.00 196 ASN A N 1
ATOM 1567 C CA . ASN A 1 196 ? -20.271 17.657 19.462 1.00 78.00 196 ASN A CA 1
ATOM 1568 C C . ASN A 1 196 ? -20.555 17.900 20.952 1.00 78.00 196 ASN A C 1
ATOM 1570 O O . ASN A 1 196 ? -21.681 18.255 21.296 1.00 78.00 196 ASN A O 1
ATOM 1574 N N . GLU A 1 197 ? -19.549 17.780 21.816 1.00 79.12 197 GLU A N 1
ATOM 1575 C CA . GLU A 1 197 ? -19.668 18.131 23.232 1.00 79.12 197 GLU A CA 1
ATOM 1576 C C . GLU A 1 197 ? -19.874 19.632 23.440 1.00 79.12 197 GLU A C 1
ATOM 1578 O O . GLU A 1 197 ? -20.833 20.043 24.095 1.00 79.12 197 GLU A O 1
ATOM 1583 N N . LEU A 1 198 ? -19.035 20.459 22.811 1.00 80.88 198 LEU A N 1
ATOM 1584 C CA . LEU A 1 198 ? -19.090 21.914 22.963 1.00 80.88 198 LEU A CA 1
ATOM 1585 C C . LEU A 1 198 ? -20.362 22.542 22.374 1.00 80.88 198 LEU A C 1
ATOM 1587 O O . LEU A 1 198 ? -20.883 23.510 22.928 1.00 80.88 198 LEU A O 1
ATOM 1591 N N . PHE A 1 199 ? -20.857 22.026 21.244 1.00 78.62 199 PHE A N 1
ATOM 1592 C CA . PHE A 1 199 ? -21.928 22.675 20.471 1.00 78.62 199 PHE A CA 1
ATOM 1593 C C . PHE A 1 199 ? -23.201 21.839 20.307 1.00 78.62 199 PHE A C 1
ATOM 1595 O O . PHE A 1 199 ? -24.245 22.384 19.949 1.00 78.62 199 PHE A O 1
ATOM 1602 N N . GLY A 1 200 ? -23.135 20.526 20.523 1.00 70.00 200 GLY A N 1
ATOM 1603 C CA . GLY A 1 200 ? -24.258 19.601 20.345 1.00 70.00 200 GLY A CA 1
ATOM 1604 C C . GLY A 1 200 ? -25.023 19.282 21.631 1.00 70.00 200 GLY A C 1
ATOM 1605 O O . GLY A 1 200 ? -26.073 18.646 21.555 1.00 70.00 200 GLY A O 1
ATOM 1606 N N . GLY A 1 201 ? -24.519 19.704 22.797 1.00 67.88 201 GLY A N 1
ATOM 1607 C CA . GLY A 1 201 ? -25.144 19.452 24.101 1.00 67.88 201 GLY A CA 1
ATOM 1608 C C . GLY A 1 201 ? -25.130 17.980 24.535 1.00 67.88 201 GLY A C 1
ATOM 1609 O O . GLY A 1 201 ? -25.801 17.625 25.502 1.00 67.88 201 GLY A O 1
ATOM 1610 N N . GLN A 1 202 ? -24.393 17.119 23.828 1.00 66.06 202 GLN A N 1
ATOM 1611 C CA . GLN A 1 202 ? -24.177 15.719 24.190 1.00 66.06 202 GLN A CA 1
ATOM 1612 C C . GLN A 1 202 ? -22.807 15.592 24.839 1.00 66.06 202 GLN A C 1
ATOM 1614 O O . GLN A 1 202 ? -21.807 15.856 24.182 1.00 66.06 202 GLN A O 1
ATOM 1619 N N . LYS A 1 203 ? -22.752 15.168 26.104 1.00 67.75 203 LYS A N 1
ATOM 1620 C CA . LYS A 1 203 ? -21.476 14.877 26.763 1.00 67.75 203 LYS A CA 1
ATOM 1621 C C . LYS A 1 203 ? -20.745 13.798 25.958 1.00 67.75 203 LYS A C 1
ATOM 1623 O O . LYS A 1 203 ? -21.333 12.743 25.700 1.00 67.75 203 LYS A O 1
ATOM 1628 N N . ALA A 1 204 ? -19.515 14.075 25.527 1.00 66.44 204 ALA A N 1
ATOM 1629 C CA . ALA A 1 204 ? -18.720 13.067 24.840 1.00 66.44 204 ALA A CA 1
ATOM 1630 C C . ALA A 1 204 ? -18.433 11.908 25.812 1.00 66.44 204 ALA A C 1
ATOM 1632 O O . ALA A 1 204 ? -18.295 12.139 27.018 1.00 66.44 204 ALA A O 1
ATOM 1633 N N . PRO A 1 205 ? -18.373 10.655 25.327 1.00 69.25 205 PRO A N 1
ATOM 1634 C CA . PRO A 1 205 ? -17.846 9.571 26.139 1.00 69.25 205 PRO A CA 1
ATOM 1635 C C . PRO A 1 205 ? -16.417 9.919 26.566 1.00 69.25 205 PRO A C 1
ATOM 1637 O O . PRO A 1 205 ? -15.628 10.428 25.769 1.00 69.25 205 PRO A O 1
ATOM 1640 N N . GLU A 1 206 ? -16.106 9.669 27.834 1.00 70.56 206 GLU A N 1
ATOM 1641 C CA . GLU A 1 206 ? -14.783 9.920 28.397 1.00 70.56 206 GLU A CA 1
ATOM 1642 C C . GLU A 1 206 ? -13.815 8.876 27.825 1.00 70.56 206 GLU A C 1
ATOM 1644 O O . GLU A 1 206 ? -13.766 7.732 28.271 1.00 70.56 206 GLU A O 1
ATOM 1649 N N . LEU A 1 207 ? -13.114 9.251 26.754 1.00 79.44 207 LEU A N 1
ATOM 1650 C CA . LEU A 1 207 ? -12.131 8.413 26.073 1.00 79.44 207 LEU A CA 1
ATOM 1651 C C . LEU A 1 207 ? -10.737 8.804 26.556 1.00 79.44 207 LEU A C 1
ATOM 1653 O O . LEU A 1 207 ? -10.252 9.894 26.252 1.00 79.44 207 LEU A O 1
ATOM 1657 N N . SER A 1 208 ? -10.076 7.905 27.282 1.00 81.19 208 SER A N 1
ATOM 1658 C CA . SER A 1 208 ? -8.651 8.040 27.582 1.00 81.19 208 SER A CA 1
ATOM 1659 C C . SER A 1 208 ? -7.856 7.587 26.358 1.00 81.19 208 SER A C 1
ATOM 1661 O O . SER A 1 208 ? -7.496 6.419 26.230 1.00 81.19 208 SER A O 1
ATOM 1663 N N . LEU A 1 209 ? -7.670 8.503 25.404 1.00 84.50 209 LEU A N 1
ATOM 1664 C CA . LEU A 1 209 ? -6.840 8.253 24.229 1.00 84.50 209 LEU A CA 1
ATOM 1665 C C . LEU A 1 209 ? -5.372 8.197 24.663 1.00 84.50 209 LEU A C 1
ATOM 1667 O O . LEU A 1 209 ? -4.897 9.164 25.260 1.00 84.50 209 LEU A O 1
ATOM 1671 N N . PRO A 1 210 ? -4.652 7.097 24.385 1.00 86.00 210 PRO A N 1
ATOM 1672 C CA . PRO A 1 210 ? -3.228 7.034 24.670 1.00 86.00 210 PRO A CA 1
ATOM 1673 C C . PRO A 1 210 ? -2.465 8.084 23.869 1.00 86.00 210 PRO A C 1
ATOM 1675 O O . PRO A 1 210 ? -2.828 8.379 22.727 1.00 86.00 210 PRO A O 1
ATOM 1678 N N . ASP A 1 211 ? -1.369 8.584 24.433 1.00 85.94 211 ASP A N 1
ATOM 1679 C CA . ASP A 1 211 ? -0.427 9.403 23.677 1.00 85.94 211 ASP A CA 1
ATOM 1680 C C . ASP A 1 211 ? 0.022 8.641 22.418 1.00 85.94 211 ASP A C 1
ATOM 1682 O O . ASP A 1 211 ? 0.226 7.422 22.451 1.00 85.94 211 ASP A O 1
ATOM 1686 N N . ASN A 1 212 ? 0.169 9.357 21.301 1.00 89.25 212 ASN A N 1
ATOM 1687 C CA . ASN A 1 212 ? 0.648 8.810 20.026 1.00 89.25 212 ASN A CA 1
ATOM 1688 C C . ASN A 1 212 ? -0.241 7.695 19.427 1.00 89.25 212 ASN A C 1
ATOM 1690 O O . ASN A 1 212 ? 0.235 6.799 18.720 1.00 89.25 212 ASN A O 1
ATOM 1694 N N . TYR A 1 213 ? -1.553 7.711 19.704 1.00 91.38 213 TYR A N 1
ATOM 1695 C CA . TYR A 1 213 ? -2.484 6.717 19.151 1.00 91.38 213 TYR A CA 1
ATOM 1696 C C . TYR A 1 213 ? -2.512 6.710 17.612 1.00 91.38 213 TYR A C 1
ATOM 1698 O O . TYR A 1 213 ? -2.740 5.657 17.013 1.00 91.38 213 TYR A O 1
ATOM 1706 N N . GLU A 1 214 ? -2.256 7.858 16.974 1.00 92.25 214 GLU A N 1
ATOM 1707 C CA . GLU A 1 214 ? -2.160 7.989 15.518 1.00 92.25 214 GLU A CA 1
ATOM 1708 C C . GLU A 1 214 ? -0.978 7.184 14.964 1.00 92.25 214 GLU A C 1
ATOM 1710 O O . GLU A 1 214 ? -1.171 6.345 14.076 1.00 92.25 214 GLU A O 1
ATOM 1715 N N . GLU A 1 215 ? 0.227 7.374 15.522 1.00 93.75 215 GLU A N 1
ATOM 1716 C CA . GLU A 1 215 ? 1.405 6.604 15.115 1.00 93.75 215 GLU A CA 1
ATOM 1717 C C . GLU A 1 215 ? 1.244 5.122 15.446 1.00 93.75 215 GLU A C 1
ATOM 1719 O O . GLU A 1 215 ? 1.675 4.272 14.667 1.00 93.75 215 GLU A O 1
ATOM 1724 N N . LYS A 1 216 ? 0.586 4.788 16.561 1.00 95.12 216 LYS A N 1
ATOM 1725 C CA . LYS A 1 216 ? 0.329 3.394 16.937 1.00 95.12 216 LYS A CA 1
ATOM 1726 C C . LYS A 1 216 ? -0.611 2.697 15.947 1.00 95.12 216 LYS A C 1
ATOM 1728 O O . LYS A 1 216 ? -0.307 1.585 15.516 1.00 95.12 216 LYS A O 1
ATOM 1733 N N . LEU A 1 217 ? -1.703 3.351 15.532 1.00 94.19 217 LEU A N 1
ATOM 1734 C CA . LEU A 1 217 ? -2.608 2.837 14.492 1.00 94.19 217 LEU A CA 1
ATOM 1735 C C . LEU A 1 217 ? -1.885 2.649 13.156 1.00 94.19 217 LEU A C 1
ATOM 1737 O O . LEU A 1 217 ? -2.006 1.593 12.534 1.00 94.19 217 LEU A O 1
ATOM 1741 N N . SER A 1 218 ? -1.121 3.654 12.722 1.00 94.38 218 SER A N 1
ATOM 1742 C CA . SER A 1 218 ? -0.336 3.554 11.490 1.00 94.38 218 SER A CA 1
ATOM 1743 C C . SER A 1 218 ? 0.697 2.423 11.577 1.00 94.38 218 SER A C 1
ATOM 1745 O O . SER A 1 218 ? 0.781 1.576 10.687 1.00 94.38 218 SER A O 1
ATOM 1747 N N . GLY A 1 219 ? 1.417 2.328 12.697 1.00 95.75 219 GLY A N 1
ATOM 1748 C CA . GLY A 1 219 ? 2.424 1.302 12.955 1.00 95.75 219 GLY A CA 1
ATOM 1749 C C . GLY A 1 219 ? 1.873 -0.123 12.899 1.00 95.75 219 GLY A C 1
ATOM 1750 O O . GLY A 1 219 ? 2.533 -1.004 12.350 1.00 95.75 219 GLY A O 1
ATOM 1751 N N . ILE A 1 220 ? 0.648 -0.356 13.384 1.00 96.56 220 ILE A N 1
ATOM 1752 C CA . ILE A 1 220 ? -0.043 -1.653 13.262 1.00 96.56 220 ILE A CA 1
ATOM 1753 C C . ILE A 1 220 ? -0.221 -2.048 11.791 1.00 96.56 220 ILE A C 1
ATOM 1755 O O . ILE A 1 220 ? 0.077 -3.185 11.416 1.00 96.56 220 ILE A O 1
ATOM 1759 N N . MET A 1 221 ? -0.661 -1.110 10.950 1.00 97.00 221 MET A N 1
ATOM 1760 C CA . MET A 1 221 ? -0.871 -1.350 9.519 1.00 97.00 221 MET A CA 1
ATOM 1761 C C . MET A 1 221 ? 0.455 -1.618 8.804 1.00 97.00 221 MET A C 1
ATOM 1763 O O . MET A 1 221 ? 0.571 -2.598 8.067 1.00 97.00 221 MET A O 1
ATOM 1767 N N . LYS A 1 222 ? 1.479 -0.799 9.072 1.00 97.06 222 LYS A N 1
ATOM 1768 C CA . LYS A 1 222 ? 2.829 -0.954 8.503 1.00 97.06 222 LYS A CA 1
ATOM 1769 C C . LYS A 1 222 ? 3.448 -2.301 8.889 1.00 97.06 222 LYS A C 1
ATOM 1771 O O . LYS A 1 222 ? 3.945 -3.029 8.030 1.00 97.06 222 LYS A O 1
ATOM 1776 N N . LYS A 1 223 ? 3.327 -2.695 10.163 1.00 97.12 223 LYS A N 1
ATOM 1777 C CA . LYS A 1 223 ? 3.755 -4.011 10.671 1.00 97.12 223 LYS A CA 1
ATOM 1778 C C . LYS A 1 223 ? 3.012 -5.151 9.966 1.00 97.12 223 LYS A C 1
ATOM 1780 O O . LYS A 1 223 ? 3.636 -6.132 9.574 1.00 97.12 223 LYS A O 1
ATOM 1785 N N . ALA A 1 224 ? 1.697 -5.030 9.766 1.00 97.44 224 ALA A N 1
ATOM 1786 C CA . ALA A 1 224 ? 0.897 -6.033 9.059 1.00 97.44 224 ALA A CA 1
ATOM 1787 C C . ALA A 1 224 ? 1.310 -6.203 7.592 1.00 97.44 224 ALA A C 1
ATOM 1789 O O . ALA A 1 224 ? 1.441 -7.338 7.132 1.00 97.44 224 ALA A O 1
ATOM 1790 N N . ALA A 1 225 ? 1.548 -5.102 6.878 1.00 97.00 225 ALA A N 1
ATOM 1791 C CA . ALA A 1 225 ? 2.012 -5.122 5.493 1.00 97.00 225 ALA A CA 1
ATOM 1792 C C . ALA A 1 225 ? 3.401 -5.766 5.363 1.00 97.00 225 ALA A C 1
ATOM 1794 O O . ALA A 1 225 ? 3.583 -6.659 4.535 1.00 97.00 225 ALA A O 1
ATOM 1795 N N . ALA A 1 226 ? 4.344 -5.400 6.239 1.00 95.88 226 ALA A N 1
ATOM 1796 C CA . ALA A 1 226 ? 5.681 -5.993 6.268 1.00 95.88 226 ALA A CA 1
ATOM 1797 C C . ALA A 1 226 ? 5.632 -7.512 6.513 1.00 95.88 226 ALA A C 1
ATOM 1799 O O . ALA A 1 226 ? 6.195 -8.285 5.734 1.00 95.88 226 ALA A O 1
ATOM 1800 N N . THR A 1 227 ? 4.884 -7.953 7.532 1.00 96.50 227 THR A N 1
ATOM 1801 C CA . THR A 1 227 ? 4.695 -9.384 7.811 1.00 96.50 227 THR A CA 1
ATOM 1802 C C . THR A 1 227 ? 4.020 -10.093 6.638 1.00 96.50 227 THR A C 1
ATOM 1804 O O . THR A 1 227 ? 4.418 -11.197 6.280 1.00 96.50 227 THR A O 1
ATOM 1807 N N . TYR A 1 228 ? 3.012 -9.484 6.007 1.00 96.19 228 TYR A N 1
ATOM 1808 C CA . TYR A 1 228 ? 2.357 -10.065 4.835 1.00 96.19 228 TYR A CA 1
ATOM 1809 C C . TYR A 1 228 ? 3.344 -10.285 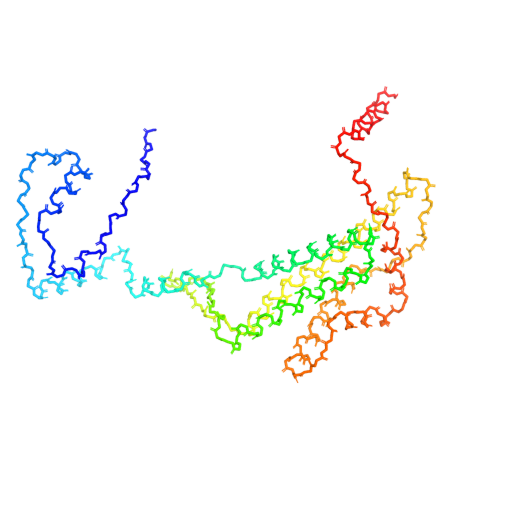3.680 1.00 96.19 228 TYR A C 1
ATOM 1811 O O . TYR A 1 228 ? 3.406 -11.390 3.136 1.00 96.19 228 TYR A O 1
ATOM 1819 N N . ALA A 1 229 ? 4.135 -9.265 3.333 1.00 93.00 229 ALA A N 1
ATOM 1820 C CA . ALA A 1 229 ? 5.113 -9.336 2.253 1.00 93.00 229 ALA A CA 1
ATOM 1821 C C . ALA A 1 229 ? 6.182 -10.412 2.513 1.00 93.00 229 ALA A C 1
ATOM 1823 O O . ALA A 1 229 ? 6.513 -11.187 1.614 1.00 93.00 229 ALA A O 1
ATOM 1824 N N . GLU A 1 230 ? 6.683 -10.513 3.747 1.00 94.00 230 GLU A N 1
ATOM 1825 C CA . GLU A 1 230 ? 7.646 -11.546 4.142 1.00 94.00 230 GLU A CA 1
ATOM 1826 C C . GLU A 1 230 ? 7.046 -12.956 4.042 1.00 94.00 230 GLU A C 1
ATOM 1828 O O . GLU A 1 230 ? 7.641 -13.862 3.456 1.00 94.00 230 GLU A O 1
ATOM 1833 N N . GLN A 1 231 ? 5.832 -13.148 4.558 1.00 93.62 231 GLN A N 1
ATOM 1834 C CA . GLN A 1 231 ? 5.144 -14.439 4.507 1.00 93.62 231 GLN A CA 1
ATOM 1835 C C . GLN A 1 231 ? 4.854 -14.867 3.065 1.00 93.62 231 GLN A C 1
ATOM 1837 O O . GLN A 1 231 ? 5.063 -16.030 2.719 1.00 93.62 231 GLN A O 1
ATOM 1842 N N . LYS A 1 232 ? 4.446 -13.933 2.199 1.00 91.50 232 LYS A N 1
ATOM 1843 C CA . LYS A 1 232 ? 4.241 -14.209 0.773 1.00 91.50 232 LYS A CA 1
ATOM 1844 C C . LYS A 1 232 ? 5.538 -14.542 0.049 1.00 91.50 232 LYS A C 1
ATOM 1846 O O . LYS A 1 232 ? 5.539 -15.471 -0.754 1.00 91.50 232 LYS A O 1
ATOM 1851 N N . LYS A 1 233 ? 6.643 -13.859 0.362 1.00 88.12 233 LYS A N 1
ATOM 1852 C CA . LYS A 1 233 ? 7.977 -14.207 -0.156 1.00 88.12 233 LYS A CA 1
ATOM 1853 C C . LYS A 1 233 ? 8.376 -15.642 0.212 1.00 88.12 233 LYS A C 1
ATOM 1855 O O . LYS A 1 233 ? 8.988 -16.327 -0.598 1.00 88.12 233 LYS A O 1
ATOM 1860 N N . ASN A 1 234 ? 7.966 -16.111 1.390 1.00 90.06 234 ASN A N 1
ATOM 1861 C CA . ASN A 1 234 ? 8.213 -17.473 1.869 1.00 90.06 234 ASN A CA 1
ATOM 1862 C C . ASN A 1 234 ? 7.192 -18.513 1.360 1.00 90.06 234 ASN A C 1
ATOM 1864 O O . ASN A 1 234 ? 7.218 -19.658 1.803 1.00 90.06 234 ASN A O 1
ATOM 1868 N N . GLY A 1 235 ? 6.280 -18.138 0.455 1.00 88.38 235 GLY A N 1
ATOM 1869 C CA . GLY A 1 235 ? 5.266 -19.039 -0.104 1.00 88.38 235 GLY A CA 1
ATOM 1870 C C . GLY A 1 235 ? 4.066 -19.305 0.812 1.00 88.38 235 GLY A C 1
ATOM 1871 O O . GLY A 1 235 ? 3.211 -20.127 0.484 1.00 88.38 235 GLY A O 1
ATOM 1872 N N . ASN A 1 236 ? 3.959 -18.605 1.944 1.00 90.88 236 ASN A N 1
ATOM 1873 C CA . ASN A 1 236 ? 2.861 -18.791 2.884 1.00 90.88 236 ASN A CA 1
ATOM 1874 C C . ASN A 1 236 ? 1.618 -18.011 2.446 1.00 90.88 236 ASN A C 1
ATOM 1876 O O . ASN A 1 236 ? 1.678 -16.855 2.014 1.00 90.88 236 ASN A O 1
ATOM 1880 N N . ASN A 1 237 ? 0.448 -18.633 2.608 1.00 88.06 237 ASN A N 1
ATOM 1881 C CA . ASN A 1 237 ? -0.820 -17.964 2.365 1.00 88.06 237 ASN A CA 1
ATOM 1882 C C . ASN A 1 237 ? -1.351 -17.339 3.657 1.00 88.06 237 ASN A C 1
ATOM 1884 O O . ASN A 1 237 ? -1.960 -18.012 4.485 1.00 88.06 237 ASN A O 1
ATOM 1888 N N . VAL A 1 238 ? -1.107 -16.043 3.820 1.00 92.56 238 VAL A N 1
ATOM 1889 C CA . VAL A 1 238 ? -1.601 -15.250 4.948 1.00 92.56 238 VAL A CA 1
ATOM 1890 C C . VAL A 1 238 ? -2.600 -14.201 4.472 1.00 92.56 238 VAL A C 1
ATOM 1892 O O . VAL A 1 238 ? -2.544 -13.748 3.330 1.00 92.56 238 VAL A O 1
ATOM 1895 N N . ASN A 1 239 ? -3.517 -13.808 5.355 1.00 95.25 239 ASN A N 1
ATOM 1896 C CA . ASN A 1 239 ? -4.468 -12.731 5.104 1.00 95.25 239 ASN A CA 1
ATOM 1897 C C . ASN A 1 239 ? -3.987 -11.458 5.818 1.00 95.25 239 ASN A C 1
ATOM 1899 O O . ASN A 1 239 ? -3.827 -11.453 7.039 1.00 95.25 239 ASN A O 1
ATOM 1903 N N . ALA A 1 240 ? -3.741 -10.398 5.049 1.00 94.38 240 ALA A N 1
ATOM 1904 C CA . ALA A 1 240 ? -3.145 -9.164 5.553 1.00 94.38 240 ALA A CA 1
ATOM 1905 C C . ALA A 1 240 ? -4.069 -8.424 6.541 1.00 94.38 240 ALA A C 1
ATOM 1907 O O . ALA A 1 240 ? -3.611 -7.923 7.566 1.00 94.38 240 ALA A O 1
ATOM 1908 N N . THR A 1 241 ? -5.378 -8.443 6.286 1.00 96.62 241 THR A N 1
ATOM 1909 C CA . THR A 1 241 ? -6.409 -7.899 7.180 1.00 96.62 241 THR A CA 1
ATOM 1910 C C . THR A 1 241 ? -6.398 -8.600 8.537 1.00 96.62 241 THR A C 1
ATOM 1912 O O . THR A 1 241 ? -6.321 -7.944 9.573 1.00 96.62 241 THR A O 1
ATOM 1915 N N . ASN A 1 242 ? -6.364 -9.933 8.555 1.00 96.88 242 ASN A N 1
ATOM 1916 C CA . ASN A 1 242 ? -6.296 -10.706 9.796 1.00 96.88 242 ASN A CA 1
ATOM 1917 C C . ASN A 1 242 ? -5.004 -10.435 10.580 1.00 96.88 242 ASN A C 1
ATOM 1919 O O . ASN A 1 242 ? -5.033 -10.435 11.808 1.00 96.88 242 ASN A O 1
ATOM 1923 N N . LEU A 1 243 ? -3.877 -10.190 9.898 1.00 97.06 243 LEU A N 1
ATOM 1924 C CA . LEU A 1 243 ? -2.632 -9.779 10.557 1.00 97.06 243 LEU A CA 1
ATOM 1925 C C . LEU A 1 243 ? -2.781 -8.406 11.225 1.00 97.06 243 LEU A C 1
ATOM 1927 O O . LEU A 1 243 ? -2.412 -8.264 12.389 1.00 97.06 243 LEU A O 1
ATOM 1931 N N . ALA A 1 244 ? -3.364 -7.425 10.531 1.00 96.94 244 ALA A N 1
ATOM 1932 C CA . ALA A 1 244 ? -3.599 -6.093 11.086 1.00 96.94 244 ALA A CA 1
ATOM 1933 C C . ALA A 1 244 ? -4.544 -6.131 12.294 1.00 96.94 244 ALA A C 1
ATOM 1935 O O . ALA A 1 244 ? -4.226 -5.570 13.340 1.00 96.94 244 ALA A O 1
ATOM 1936 N N . LEU A 1 245 ? -5.658 -6.863 12.195 1.00 97.00 245 LEU A N 1
ATOM 1937 C CA . LEU A 1 245 ? -6.598 -7.035 13.306 1.00 97.00 245 LEU A CA 1
ATOM 1938 C C . LEU A 1 245 ? -5.968 -7.793 14.479 1.00 97.00 245 LEU A C 1
ATOM 1940 O O . LEU A 1 245 ? -6.221 -7.464 15.635 1.00 97.00 245 LEU A O 1
ATOM 1944 N N . LYS A 1 246 ? -5.110 -8.786 14.214 1.00 97.06 246 LYS A N 1
ATOM 1945 C CA . LYS A 1 246 ? -4.349 -9.466 15.268 1.00 97.06 246 LYS A CA 1
ATOM 1946 C C . LYS A 1 246 ? -3.439 -8.484 16.006 1.00 97.06 246 LYS A C 1
ATOM 1948 O O . LYS A 1 246 ? -3.450 -8.483 17.229 1.00 97.06 246 LYS A O 1
ATOM 1953 N N . TYR A 1 247 ? -2.681 -7.661 15.281 1.00 97.31 247 TYR A N 1
ATOM 1954 C CA . TYR A 1 247 ? -1.778 -6.671 15.875 1.00 97.31 247 TYR A CA 1
ATOM 1955 C C . TYR A 1 247 ? -2.515 -5.558 16.620 1.00 97.31 247 TYR A C 1
ATOM 1957 O O . TYR A 1 247 ? -2.050 -5.140 17.675 1.00 97.31 247 TYR A O 1
ATOM 1965 N N . LEU A 1 248 ? -3.681 -5.125 16.135 1.00 96.50 248 LEU A N 1
ATOM 1966 C CA . LEU A 1 248 ? -4.550 -4.211 16.879 1.00 96.50 248 LEU A CA 1
ATOM 1967 C C . LEU A 1 248 ? -4.950 -4.805 18.235 1.00 96.50 248 LEU A C 1
ATOM 1969 O O . LEU A 1 248 ? -4.895 -4.121 19.250 1.00 96.50 248 LEU A O 1
ATOM 1973 N N . ASN A 1 249 ? -5.289 -6.093 18.251 1.00 96.06 249 ASN A N 1
ATOM 1974 C CA . ASN A 1 249 ? -5.742 -6.804 19.443 1.00 96.06 249 ASN A CA 1
ATOM 1975 C C . ASN A 1 249 ? -4.607 -7.327 20.346 1.00 96.06 249 ASN A C 1
ATOM 1977 O O . ASN A 1 249 ? -4.900 -7.958 21.360 1.00 96.06 249 ASN A O 1
ATOM 1981 N N . GLU A 1 250 ? -3.330 -7.068 20.027 1.00 95.75 250 GLU A N 1
ATOM 1982 C CA . GLU A 1 250 ? -2.213 -7.319 20.961 1.00 95.75 250 GLU A CA 1
ATOM 1983 C C . GLU A 1 250 ? -2.319 -6.426 22.211 1.00 95.75 250 GLU A C 1
ATOM 1985 O O . GLU A 1 250 ? -1.860 -6.810 23.284 1.00 95.75 250 GLU A O 1
ATOM 1990 N N . ASP A 1 251 ? -2.966 -5.265 22.080 1.00 93.56 251 ASP A N 1
ATOM 1991 C CA . ASP A 1 251 ? -3.308 -4.359 23.172 1.00 93.56 251 ASP A CA 1
ATOM 1992 C C . ASP A 1 251 ? -4.833 -4.176 23.213 1.00 93.56 251 ASP A C 1
ATOM 1994 O O . ASP A 1 251 ? -5.414 -3.394 22.456 1.00 93.56 251 ASP A O 1
ATOM 1998 N N . ALA A 1 252 ? -5.490 -4.950 24.080 1.00 92.19 252 ALA A N 1
ATOM 1999 C CA . ALA A 1 252 ? -6.946 -4.978 24.181 1.00 92.19 252 ALA A CA 1
ATOM 2000 C C . ALA A 1 252 ? -7.535 -3.631 24.627 1.00 92.19 252 ALA A C 1
ATOM 2002 O O . ALA A 1 252 ? -8.598 -3.241 24.143 1.00 92.19 252 ALA A O 1
ATOM 2003 N N . ASP A 1 253 ? -6.843 -2.906 25.508 1.00 92.31 253 ASP A N 1
ATOM 2004 C CA . ASP A 1 253 ? -7.297 -1.602 25.992 1.00 92.31 253 ASP A CA 1
ATOM 2005 C C . ASP A 1 253 ? -7.238 -0.572 24.862 1.00 92.31 253 ASP A C 1
ATOM 2007 O O . ASP A 1 253 ? -8.221 0.124 24.597 1.00 92.31 253 ASP A O 1
ATOM 2011 N N . PHE A 1 254 ? -6.129 -0.541 24.120 1.00 93.81 254 PHE A N 1
ATOM 2012 C CA . PHE A 1 254 ? -5.999 0.302 22.935 1.00 93.81 254 PHE A CA 1
ATOM 2013 C C . PHE A 1 254 ? -7.053 -0.026 21.875 1.00 93.81 254 PHE A C 1
ATOM 2015 O O . PHE A 1 254 ? -7.727 0.880 21.383 1.00 93.81 254 PHE A O 1
ATOM 2022 N N . SER A 1 255 ? -7.222 -1.311 21.549 1.00 94.31 255 SER A N 1
ATOM 2023 C CA . SER A 1 255 ? -8.224 -1.778 20.587 1.00 94.31 255 SER A CA 1
ATOM 2024 C C . SER A 1 255 ? -9.623 -1.291 20.974 1.00 94.31 255 SER A C 1
ATOM 2026 O O . SER A 1 255 ? -10.299 -0.636 20.177 1.00 94.31 255 SER A O 1
ATOM 2028 N N . ASN A 1 256 ? -10.023 -1.494 22.234 1.00 92.94 256 ASN A N 1
ATOM 2029 C CA . ASN A 1 256 ? -11.318 -1.053 22.749 1.00 92.94 256 ASN A CA 1
ATOM 2030 C C . ASN A 1 256 ? -11.521 0.462 22.607 1.00 92.94 256 ASN A C 1
ATOM 2032 O O . ASN A 1 256 ? -12.572 0.896 22.126 1.00 92.94 256 ASN A O 1
ATOM 2036 N N . VAL A 1 257 ? -10.526 1.271 22.985 1.00 92.62 257 VAL A N 1
ATOM 2037 C CA . VAL A 1 257 ? -10.606 2.736 22.867 1.00 92.62 257 VAL A CA 1
ATOM 2038 C C . VAL A 1 257 ? -10.725 3.162 21.401 1.00 92.62 257 VAL A C 1
ATOM 2040 O O . VAL A 1 257 ? -11.559 4.010 21.076 1.00 92.62 257 VAL A O 1
ATOM 2043 N N . MET A 1 258 ? -9.958 2.553 20.492 1.00 93.94 258 MET A N 1
ATOM 2044 C CA . MET A 1 258 ? -10.048 2.857 19.061 1.00 93.94 258 MET A CA 1
ATOM 2045 C C . MET A 1 258 ? -11.410 2.453 18.485 1.00 93.94 258 MET A C 1
ATOM 2047 O O . MET A 1 258 ? -12.038 3.238 17.778 1.00 93.94 258 MET A O 1
ATOM 2051 N N . HIS A 1 259 ? -11.950 1.286 18.834 1.00 93.06 259 HIS A N 1
ATOM 2052 C CA . HIS A 1 259 ? -13.294 0.901 18.399 1.00 93.06 259 HIS A CA 1
ATOM 2053 C C . HIS A 1 259 ? -14.370 1.893 18.864 1.00 93.06 259 HIS A C 1
ATOM 2055 O O . HIS A 1 259 ? -15.247 2.252 18.074 1.00 93.06 259 HIS A O 1
ATOM 2061 N N . GLN A 1 260 ? -14.282 2.390 20.102 1.00 89.69 260 GLN A N 1
ATOM 2062 C CA . GLN A 1 260 ? -15.202 3.407 20.622 1.00 89.69 260 GLN A CA 1
ATOM 2063 C C . GLN A 1 260 ? -15.035 4.771 19.934 1.00 89.69 260 GLN A C 1
ATOM 2065 O O . GLN A 1 260 ? -16.020 5.469 19.676 1.00 89.69 260 GLN A O 1
ATOM 2070 N N . LEU A 1 261 ? -13.801 5.161 19.606 1.00 89.00 261 LEU A N 1
ATOM 2071 C CA . LEU A 1 261 ? -13.526 6.393 18.868 1.00 89.00 261 LEU A CA 1
ATOM 2072 C C . LEU A 1 261 ? -14.212 6.374 17.492 1.00 89.00 261 LEU A C 1
ATOM 2074 O O . LEU A 1 261 ? -14.868 7.344 17.105 1.00 89.00 261 LEU A O 1
ATOM 2078 N N . PHE A 1 262 ? -14.126 5.246 16.783 1.00 88.31 262 PHE A N 1
ATOM 2079 C CA . PHE A 1 262 ? -14.697 5.089 15.445 1.00 88.31 262 PHE A CA 1
ATOM 2080 C C . PHE A 1 262 ? -16.204 4.772 15.443 1.00 88.31 262 PHE A C 1
ATOM 2082 O O . PHE A 1 262 ? -16.882 5.059 14.455 1.00 88.31 262 PHE A O 1
ATOM 2089 N N . SER A 1 263 ? -16.775 4.239 16.531 1.00 81.31 263 SER A N 1
ATOM 2090 C CA . SER A 1 263 ? -18.212 3.921 16.608 1.00 81.31 263 SER A CA 1
ATOM 2091 C C . SER A 1 263 ? -19.115 5.155 16.705 1.00 81.31 263 SER A C 1
ATOM 2093 O O . SER A 1 263 ? -20.300 5.089 16.378 1.00 81.31 263 SER A O 1
ATOM 2095 N N . ASN A 1 264 ? -18.577 6.288 17.161 1.00 62.75 264 ASN A N 1
ATOM 2096 C CA . ASN A 1 264 ? -19.353 7.503 17.423 1.00 62.75 264 ASN A CA 1
ATOM 2097 C C . ASN A 1 264 ? -19.460 8.455 16.221 1.00 62.75 264 ASN A C 1
ATOM 2099 O O . ASN A 1 264 ? -20.066 9.528 16.311 1.00 62.75 264 ASN A O 1
ATOM 2103 N N . ILE A 1 265 ? -18.922 8.058 15.069 1.00 58.16 265 ILE A N 1
ATOM 2104 C CA . ILE A 1 265 ? -19.054 8.811 13.828 1.00 58.16 265 ILE A CA 1
ATOM 2105 C C . ILE A 1 265 ? -20.444 8.527 13.254 1.00 58.16 265 ILE A C 1
ATOM 2107 O O . ILE A 1 265 ? -20.671 7.537 12.558 1.00 58.16 265 ILE A O 1
ATOM 2111 N N . ARG A 1 266 ? -21.416 9.410 13.504 1.00 51.31 266 ARG A N 1
ATOM 2112 C CA . ARG A 1 266 ? -22.608 9.410 12.647 1.00 51.31 266 ARG A CA 1
ATOM 2113 C C . ARG A 1 266 ? -22.158 9.766 11.230 1.00 51.31 266 ARG A C 1
ATOM 2115 O O . ARG A 1 266 ? -21.439 10.759 11.085 1.00 51.31 266 ARG A O 1
ATOM 2122 N N . PRO A 1 267 ? -22.593 9.032 10.188 1.00 43.19 267 PRO A N 1
ATOM 2123 C CA . PRO A 1 267 ? -22.375 9.470 8.822 1.00 43.19 267 PRO A CA 1
ATOM 2124 C C . PRO A 1 267 ? -22.931 10.883 8.720 1.00 43.19 267 PRO A C 1
ATOM 2126 O O . PRO A 1 267 ? -24.098 11.139 9.043 1.00 43.19 267 PRO A O 1
ATOM 2129 N N . MET A 1 268 ? -22.062 11.825 8.363 1.00 37.09 268 MET A N 1
ATOM 2130 C CA . MET A 1 268 ? -22.457 13.202 8.149 1.00 37.09 268 MET A CA 1
ATOM 2131 C C . MET A 1 268 ? -23.565 13.142 7.092 1.00 37.09 268 MET A C 1
ATOM 2133 O O . MET A 1 268 ? -23.295 12.853 5.926 1.00 37.09 268 MET A O 1
ATOM 2137 N N . ARG A 1 269 ? -24.833 13.382 7.475 1.00 32.69 269 ARG A N 1
ATOM 2138 C CA . ARG A 1 269 ? -25.812 13.846 6.492 1.00 32.69 269 ARG A CA 1
ATOM 2139 C C . ARG A 1 269 ? -25.140 15.073 5.919 1.00 32.69 269 ARG A C 1
ATOM 2141 O O . ARG A 1 269 ? -24.998 16.069 6.631 1.00 32.69 269 ARG A O 1
ATOM 2148 N N . ILE A 1 270 ? -24.687 14.975 4.676 1.00 31.56 270 ILE A N 1
ATOM 2149 C CA . ILE A 1 270 ? -24.320 16.130 3.880 1.00 31.56 270 ILE A CA 1
ATOM 2150 C C . ILE A 1 270 ? -25.621 16.924 3.775 1.00 31.56 270 ILE A C 1
ATOM 2152 O O . ILE A 1 270 ? -26.412 16.765 2.851 1.00 31.56 270 ILE A O 1
ATOM 2156 N N . LEU A 1 271 ? -25.893 17.748 4.787 1.00 30.75 271 LEU A N 1
ATOM 2157 C CA . LEU A 1 271 ? -26.681 18.944 4.620 1.00 30.75 271 LEU A CA 1
ATOM 2158 C C . LEU A 1 271 ? -25.977 19.639 3.475 1.00 30.75 271 LEU A C 1
ATOM 2160 O O . LEU A 1 271 ? -24.835 20.068 3.643 1.00 30.75 271 LEU A O 1
ATOM 2164 N N . HIS A 1 272 ? -26.622 19.630 2.308 1.00 30.33 272 HIS A N 1
ATOM 2165 C CA . HIS A 1 272 ? -26.219 20.409 1.153 1.00 30.33 272 HIS A CA 1
ATOM 2166 C C . HIS A 1 272 ? -25.580 21.704 1.656 1.00 30.33 272 HIS A C 1
ATOM 2168 O O . HIS A 1 272 ? -26.228 22.505 2.340 1.00 30.33 272 HIS A O 1
ATOM 2174 N N . ARG A 1 273 ? -24.270 21.831 1.407 1.00 36.50 273 ARG A N 1
ATOM 2175 C CA . ARG A 1 273 ? -23.469 23.028 1.656 1.00 36.50 273 ARG A CA 1
ATOM 2176 C C . ARG A 1 273 ? -24.132 24.167 0.888 1.00 36.50 273 ARG A C 1
ATOM 2178 O O . ARG A 1 273 ? -23.773 24.370 -0.253 1.00 36.50 273 ARG A O 1
ATOM 2185 N N . ASN A 1 274 ? -25.141 24.822 1.456 1.00 34.50 274 ASN A N 1
ATOM 2186 C CA . ASN A 1 274 ? -25.667 26.102 0.972 1.00 34.50 274 ASN A CA 1
ATOM 2187 C C . ASN A 1 274 ? -26.547 26.848 1.992 1.00 34.50 274 ASN A C 1
ATOM 2189 O O . ASN A 1 274 ? -26.771 28.037 1.811 1.00 34.50 274 ASN A O 1
ATOM 2193 N N . THR A 1 275 ? -27.001 26.239 3.099 1.00 41.72 275 THR A N 1
ATOM 2194 C CA . THR A 1 275 ? -27.913 26.940 4.039 1.00 41.72 275 THR A CA 1
ATOM 2195 C C . THR A 1 275 ? -27.410 27.136 5.470 1.00 41.72 275 THR A C 1
ATOM 2197 O O . THR A 1 275 ? -27.904 28.035 6.144 1.00 41.72 275 THR A O 1
ATOM 2200 N N . LYS A 1 276 ? -26.410 26.385 5.961 1.00 41.38 276 LYS A N 1
ATOM 2201 C CA . LYS A 1 276 ? -25.940 26.531 7.362 1.00 41.38 276 LYS A CA 1
ATOM 2202 C C . LYS A 1 276 ? -24.795 27.526 7.577 1.00 41.38 276 LYS A C 1
ATOM 2204 O O . LYS A 1 276 ? -24.719 28.116 8.652 1.00 41.38 276 LYS A O 1
ATOM 2209 N N . LEU A 1 277 ? -23.961 27.779 6.566 1.00 39.47 277 LEU A N 1
ATOM 2210 C CA . LEU A 1 277 ? -22.902 28.799 6.649 1.00 39.47 277 LEU A CA 1
ATOM 2211 C C . LEU A 1 277 ? -23.478 30.218 6.813 1.00 39.47 277 LEU A C 1
ATOM 2213 O O . LEU A 1 277 ? -22.913 31.021 7.550 1.00 39.47 277 LEU A O 1
ATOM 2217 N N . SER A 1 278 ? -24.651 30.499 6.231 1.00 47.12 278 SER A N 1
ATOM 2218 C CA . SER A 1 278 ? -25.304 31.810 6.359 1.00 47.12 278 SER A CA 1
ATOM 2219 C C . SER A 1 278 ? -25.870 32.068 7.761 1.00 47.12 278 SER A C 1
ATOM 2221 O O . SER A 1 278 ? -25.871 33.207 8.223 1.00 47.12 278 SER A O 1
ATOM 2223 N N . LEU A 1 279 ? -26.312 31.025 8.473 1.00 46.44 279 LEU A N 1
ATOM 2224 C CA . LEU A 1 279 ? -26.776 31.136 9.860 1.00 46.44 279 LEU A CA 1
ATOM 2225 C C . LEU A 1 279 ? -25.609 31.342 10.829 1.00 46.44 279 LEU A C 1
ATOM 2227 O O . LEU A 1 279 ? -25.723 32.148 11.749 1.00 46.44 279 LEU A O 1
ATOM 2231 N N . PHE A 1 280 ? -24.477 30.677 10.584 1.00 50.53 280 PHE A N 1
ATOM 2232 C CA . PHE A 1 280 ? -23.263 30.846 11.383 1.00 50.53 280 PHE A CA 1
ATOM 2233 C C . PHE A 1 280 ? -22.675 32.255 11.219 1.00 50.53 280 PHE A C 1
ATOM 2235 O O . PHE A 1 280 ? -22.385 32.919 12.210 1.00 50.53 280 PHE A O 1
ATOM 2242 N N . GLN A 1 281 ? -22.604 32.768 9.984 1.00 52.44 281 GLN A N 1
ATOM 2243 C CA . GLN A 1 281 ? -22.180 34.150 9.727 1.00 52.44 281 GLN A CA 1
ATOM 2244 C C . GLN A 1 281 ? -23.132 35.174 10.366 1.00 52.44 281 GLN A C 1
ATOM 2246 O O . GLN A 1 281 ? -22.673 36.128 10.990 1.00 52.44 281 GLN A O 1
ATOM 2251 N N . LYS A 1 282 ? -24.454 34.956 10.300 1.00 51.62 282 LYS A N 1
ATOM 2252 C CA . LYS A 1 282 ? -25.440 35.843 10.947 1.00 51.62 282 LYS A CA 1
ATOM 2253 C C . LYS A 1 282 ? -25.354 35.827 12.476 1.00 51.62 282 LYS A C 1
ATOM 2255 O O . LYS A 1 282 ? -25.536 36.872 13.097 1.00 51.62 282 LYS A O 1
ATOM 2260 N N . ALA A 1 283 ? -25.071 34.677 13.088 1.00 53.25 283 ALA A N 1
ATOM 2261 C CA . ALA A 1 283 ? -24.923 34.561 14.538 1.00 53.25 283 ALA A CA 1
ATOM 2262 C C . ALA A 1 283 ? -23.639 35.238 15.049 1.00 53.25 283 ALA A C 1
ATOM 2264 O O . ALA A 1 283 ? -23.675 35.907 16.080 1.00 53.25 283 ALA A O 1
ATOM 2265 N N . VAL A 1 284 ? -22.532 35.121 14.30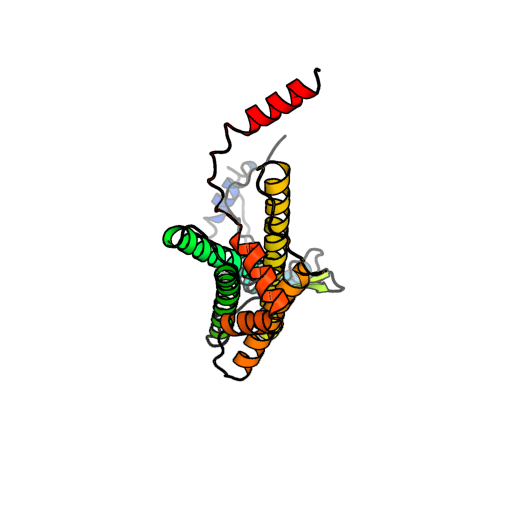8 1.00 55.53 284 VAL A N 1
ATOM 2266 C CA . VAL A 1 284 ? -21.259 35.781 14.646 1.00 55.53 284 VAL A CA 1
ATOM 2267 C C . VAL A 1 284 ? -21.376 37.301 14.509 1.00 55.53 284 VAL A C 1
ATOM 2269 O O . VAL A 1 284 ? -21.021 38.019 15.437 1.00 55.53 284 VAL A O 1
ATOM 2272 N N . VAL A 1 285 ? -21.977 37.804 13.424 1.00 54.16 285 VAL A N 1
ATOM 2273 C CA . VAL A 1 285 ? -22.196 39.253 13.237 1.00 54.16 285 VAL A CA 1
ATOM 2274 C C . VAL A 1 285 ? -23.093 39.833 14.334 1.00 54.16 285 VAL A C 1
ATOM 2276 O O . VAL A 1 285 ? -22.795 40.895 14.870 1.00 54.16 285 VAL A O 1
ATOM 2279 N N . LYS A 1 286 ? -24.148 39.118 14.747 1.00 49.62 286 LYS A N 1
ATOM 2280 C CA . LYS A 1 286 ? -25.040 39.581 15.821 1.00 49.62 286 LYS A CA 1
ATOM 2281 C C . LYS A 1 286 ? -24.343 39.676 17.185 1.00 49.62 286 LYS A C 1
ATOM 2283 O O . LYS A 1 286 ? -24.742 40.505 17.991 1.00 49.62 286 LYS A O 1
ATOM 2288 N N . LYS A 1 287 ? -23.319 38.853 17.436 1.00 50.53 287 LYS A N 1
ATOM 2289 C CA . LYS A 1 287 ? -22.558 38.844 18.697 1.00 50.53 287 LYS A CA 1
ATOM 2290 C C . LYS A 1 287 ? -21.401 39.849 18.712 1.00 50.53 287 LYS A C 1
ATOM 2292 O O . LYS A 1 287 ? -20.969 40.246 19.782 1.00 50.53 287 LYS A O 1
ATOM 2297 N N . CYS A 1 288 ? -20.914 40.270 17.544 1.00 46.03 288 CYS A N 1
ATOM 2298 C CA . CYS A 1 288 ? -19.904 41.326 17.423 1.00 46.03 288 CYS A CA 1
ATOM 2299 C C . CYS A 1 288 ? -20.499 42.745 17.385 1.00 46.03 288 CYS A C 1
ATOM 2301 O O . CYS A 1 288 ? -19.747 43.710 17.469 1.00 46.03 288 CYS A O 1
ATOM 2303 N N . MET A 1 289 ? -21.821 42.880 17.228 1.00 43.47 289 MET A N 1
ATOM 2304 C CA . MET A 1 289 ? -22.531 44.170 17.205 1.00 43.47 289 MET A CA 1
ATOM 2305 C C . MET A 1 289 ? -23.365 44.440 18.474 1.00 43.47 289 MET A C 1
ATOM 2307 O O . MET A 1 289 ? -24.157 45.381 18.480 1.00 43.47 289 MET A O 1
ATOM 2311 N N . SER A 1 290 ? -23.206 43.626 19.523 1.00 40.28 290 SER A N 1
ATOM 2312 C CA . SER A 1 290 ? -23.751 43.849 20.874 1.00 40.28 290 SER A CA 1
ATOM 2313 C C . SER A 1 290 ? -22.625 44.129 21.852 1.00 40.28 290 SER A C 1
ATOM 2315 O O . SER A 1 290 ? -22.775 45.061 22.664 1.00 40.28 290 SER A O 1
#

Nearest PDB structures (foldseek):
  8g0a-assembly1_d  TM=1.522E-01  e=4.626E+00  Mycolicibacterium smegmatis MC2 155

pLDDT: mean 75.3, std 21.78, range [25.59, 97.81]

Foldseek 3Di:
DDDDDDDDDPPPPVVPPPPPDDDPPPVLVVVCVVPVVCPPPPDPPPDDPQDPVRVVVVVVVLVPDPPRDDVVLVVVCVVQVVQEDAALLVVLLVQLVVQLVVQLVVCCVPVVADFPLSLLQSLLVSLVVVLVVLVVCVVVVVNWHKYWPAADPVRHIDIDTDDSVNSVVSNLSSSLVSLLVSLVVLVVLVVVLVCCVVPVVDNRPPQPQDPPLSVLSSVLLSVLSVVCSVCVVVVHDDRSSVSSVVSLCVPVSSVVSSRSSRVPDNPPPPPPPPPVVVVVVVVVVVVVVD

Mean predicted aligned error: 15.9 Å